Protein AF-A0A3A0A495-F1 (afdb_monomer)

Nearest PDB structures (foldseek):
  3to1-assembly1_A  TM=6.160E-01  e=8.112E-01  Saccharomyces cerevisiae S288C
  6fai-assembly1_l  TM=4.390E-01  e=9.724E-01  Saccharomyces cerevisiae S288C
  3f7w-assembly1_A  TM=5.018E-01  e=2.886E+00  Thermobifida fusca YX
  6fdn-assembly1_A  TM=4.180E-01  e=1.891E+00  Homo sapiens
  2x5g-assembly1_A-2  TM=3.743E-01  e=1.577E+00  Sulfolobus islandicus rudivirus 1 variant XX

Mean predicted aligned error: 10.69 Å

pLDDT: mean 86.93, std 14.31, range [45.19, 98.5]

Sequence (200 aa):
MDNLVMSLGAATSPDLVAAVERKYLDAQAEHDRLTQELDTICAGLADMDKIKALKDSYLQVLDEWDAMESDAKREILHIFVDKIVGTKIDKGVIDLAVSWTDTSFDHLRLPRVTSSGTVWLPQEIDLLLSLTARGATQVELAQAFPDRTWRSIYNKYTALTKAPLDLRKNHPIGRDETYHQYLNRVGQPSTNTKGSSPTC

Structure (mmCIF, N/CA/C/O backbone):
data_AF-A0A3A0A495-F1
#
_entry.id   AF-A0A3A0A495-F1
#
loop_
_atom_site.group_PDB
_atom_site.id
_atom_site.type_symbol
_atom_site.label_atom_id
_atom_site.label_alt_id
_atom_site.label_comp_id
_atom_site.label_asym_id
_atom_site.label_entity_id
_atom_site.label_seq_id
_atom_site.pdbx_PDB_ins_code
_atom_site.Cartn_x
_atom_site.Cartn_y
_atom_site.Cartn_z
_atom_site.occupancy
_atom_site.B_iso_or_equiv
_atom_site.auth_seq_id
_atom_site.auth_comp_id
_atom_site.auth_asym_id
_atom_site.auth_atom_id
_atom_site.pdbx_PDB_model_num
ATOM 1 N N . MET A 1 1 ? -42.083 -26.315 62.363 1.00 45.91 1 MET A N 1
ATOM 2 C CA . MET A 1 1 ? -41.837 -24.959 61.815 1.00 45.91 1 MET A CA 1
ATOM 3 C C . MET A 1 1 ? -41.480 -23.962 62.924 1.00 45.91 1 MET A C 1
ATOM 5 O O . MET A 1 1 ? -41.363 -22.774 62.658 1.00 45.91 1 MET A O 1
ATOM 9 N N . ASP A 1 2 ? -41.213 -24.431 64.146 1.00 49.91 2 ASP A N 1
ATOM 10 C CA . ASP A 1 2 ? -41.095 -23.569 65.331 1.00 49.91 2 ASP A CA 1
ATOM 11 C C . ASP A 1 2 ? -39.730 -22.878 65.490 1.00 49.91 2 ASP A C 1
ATOM 13 O O . ASP A 1 2 ? -39.614 -21.897 66.219 1.00 49.91 2 ASP A O 1
ATOM 17 N N . ASN A 1 3 ? -38.711 -23.297 64.728 1.00 48.81 3 ASN A N 1
ATOM 18 C CA . ASN A 1 3 ? -37.394 -22.643 64.735 1.00 48.81 3 ASN A CA 1
ATOM 19 C C . ASN A 1 3 ? -37.351 -21.298 63.987 1.00 48.81 3 ASN A C 1
ATOM 21 O O . ASN A 1 3 ? -36.481 -20.485 64.281 1.00 48.81 3 ASN A O 1
ATOM 25 N N . LEU A 1 4 ? -38.287 -21.025 63.068 1.00 54.25 4 LEU A N 1
ATOM 26 C CA . LEU A 1 4 ? -38.366 -19.727 62.372 1.00 54.25 4 LEU A CA 1
ATOM 27 C C . LEU A 1 4 ? -39.040 -18.649 63.235 1.00 54.25 4 LEU A C 1
ATOM 29 O O . LEU A 1 4 ? -38.699 -17.470 63.150 1.00 54.25 4 LEU A O 1
ATOM 33 N N . VAL A 1 5 ? -39.963 -19.056 64.110 1.00 55.00 5 VAL A N 1
ATOM 34 C CA . VAL A 1 5 ? -40.722 -18.134 64.965 1.00 55.00 5 VAL A CA 1
ATOM 35 C C . VAL A 1 5 ? -39.878 -17.658 66.154 1.00 55.00 5 VAL A C 1
ATOM 37 O O . VAL A 1 5 ? -39.939 -16.481 66.503 1.00 55.00 5 VAL A O 1
ATOM 40 N N . MET A 1 6 ? -39.000 -18.502 66.715 1.00 53.41 6 MET A N 1
ATOM 41 C CA . MET A 1 6 ? -38.049 -18.048 67.744 1.00 53.41 6 MET A CA 1
ATOM 42 C C . MET A 1 6 ? -36.940 -17.137 67.190 1.00 53.41 6 MET A C 1
ATOM 44 O O . MET A 1 6 ? -36.511 -16.227 67.897 1.00 53.41 6 MET A O 1
ATOM 48 N N . SER A 1 7 ? -36.520 -17.291 65.925 1.00 53.97 7 SER A N 1
ATOM 49 C CA . SER A 1 7 ? -35.559 -16.357 65.310 1.00 53.97 7 SER A CA 1
ATOM 50 C C . SER A 1 7 ? -36.142 -14.962 65.041 1.00 53.97 7 SER A C 1
ATOM 52 O O . SER A 1 7 ? -35.394 -13.989 65.022 1.00 53.97 7 SER A O 1
ATOM 54 N N . LEU A 1 8 ? -37.468 -14.839 64.901 1.00 57.53 8 LEU A N 1
ATOM 55 C CA . LEU A 1 8 ? -38.162 -13.553 64.738 1.00 57.53 8 LEU A CA 1
ATOM 56 C C . LEU A 1 8 ? -38.229 -12.744 66.044 1.00 57.53 8 LEU A C 1
ATOM 58 O O . LEU A 1 8 ? -38.161 -11.521 66.000 1.00 57.53 8 LEU A O 1
ATOM 62 N N . GLY A 1 9 ? -38.299 -13.408 67.204 1.00 58.09 9 GLY A N 1
ATOM 63 C CA . GLY A 1 9 ? -38.271 -12.743 68.515 1.00 58.09 9 GLY A CA 1
ATOM 64 C C . GLY A 1 9 ? -36.886 -12.231 68.931 1.00 58.09 9 GLY A C 1
ATOM 65 O O . GLY A 1 9 ? -36.792 -11.300 69.723 1.00 58.09 9 GLY A O 1
ATOM 66 N N . ALA A 1 10 ? -35.813 -12.809 68.379 1.00 54.56 10 ALA A N 1
ATOM 67 C CA . ALA A 1 10 ? -34.439 -12.337 68.570 1.00 54.56 10 ALA A CA 1
ATOM 68 C C . ALA A 1 10 ? -34.028 -11.246 67.557 1.00 54.56 10 ALA A C 1
ATOM 70 O O . ALA A 1 10 ? -33.058 -10.529 67.794 1.00 54.56 10 ALA A O 1
ATOM 71 N N . ALA A 1 11 ? -34.773 -11.082 66.456 1.00 54.38 11 ALA A N 1
ATOM 72 C CA . ALA A 1 11 ? -34.490 -10.120 65.385 1.00 54.38 11 ALA A CA 1
ATOM 73 C C . ALA A 1 11 ? -34.646 -8.641 65.791 1.00 54.38 11 ALA A C 1
ATOM 75 O O . ALA A 1 11 ? -34.254 -7.756 65.039 1.00 54.38 11 ALA A O 1
ATOM 76 N N . THR A 1 12 ? -35.174 -8.355 66.982 1.00 62.47 12 THR A N 1
ATOM 77 C CA . THR A 1 12 ? -35.230 -7.004 67.562 1.00 62.47 12 THR A CA 1
ATOM 78 C C . THR A 1 12 ? -33.917 -6.562 68.211 1.00 62.47 12 THR A C 1
ATOM 80 O O . THR A 1 12 ? -33.833 -5.425 68.670 1.00 62.47 12 THR A O 1
ATOM 83 N N . SER A 1 13 ? -32.892 -7.423 68.263 1.00 82.31 13 SER A N 1
ATOM 84 C CA . SER A 1 13 ? -31.557 -7.002 68.694 1.00 82.31 13 SER A CA 1
ATOM 85 C C . SER A 1 13 ? -30.952 -6.036 67.661 1.00 82.31 13 SER A C 1
ATOM 87 O O . SER A 1 13 ? -30.810 -6.429 66.497 1.00 82.31 13 SER A O 1
ATOM 89 N N . PRO A 1 14 ? -30.555 -4.808 68.054 1.00 87.69 14 PRO A N 1
ATOM 90 C CA . PRO A 1 14 ? -29.907 -3.838 67.164 1.00 87.69 14 PRO A CA 1
ATOM 91 C C . PRO A 1 14 ? -28.707 -4.416 66.399 1.00 87.69 14 PRO A C 1
ATOM 93 O O . PRO A 1 14 ? -28.477 -4.063 65.244 1.00 87.69 14 PRO A O 1
ATOM 96 N N . ASP A 1 15 ? -27.990 -5.364 67.008 1.00 86.19 15 ASP A N 1
ATOM 97 C CA . ASP A 1 15 ? -26.822 -6.014 66.410 1.00 86.19 15 ASP A CA 1
ATOM 98 C C . ASP A 1 15 ? -27.184 -6.892 65.202 1.00 86.19 15 ASP A C 1
ATOM 100 O O . ASP A 1 15 ? -26.435 -6.955 64.225 1.00 86.19 15 ASP A O 1
ATOM 104 N N . LEU A 1 16 ? -28.341 -7.565 65.239 1.00 86.06 16 LEU A N 1
ATOM 105 C CA . LEU A 1 16 ? -28.809 -8.391 64.122 1.00 86.06 16 LEU A CA 1
ATOM 106 C C . LEU A 1 16 ? -29.284 -7.526 62.956 1.00 86.06 16 LEU A C 1
ATOM 108 O O . LEU A 1 16 ? -28.981 -7.853 61.809 1.00 86.06 16 LEU A O 1
ATOM 112 N N . VAL A 1 17 ? -29.963 -6.412 63.242 1.00 85.81 17 VAL A N 1
ATOM 113 C CA . VAL A 1 17 ? -30.368 -5.435 62.221 1.00 85.81 17 VAL A CA 1
ATOM 114 C C . VAL A 1 17 ? -29.133 -4.869 61.523 1.00 85.81 17 VAL A C 1
ATOM 116 O O . VAL A 1 17 ? -29.037 -4.964 60.304 1.00 85.81 17 VAL A O 1
ATOM 119 N N . ALA A 1 18 ? -28.130 -4.418 62.282 1.00 90.25 18 ALA A N 1
ATOM 120 C CA . ALA A 1 18 ? -26.881 -3.901 61.723 1.00 90.25 18 ALA A CA 1
ATOM 121 C C . ALA A 1 18 ? -26.113 -4.952 60.896 1.00 90.25 18 ALA A C 1
ATOM 123 O O . ALA A 1 18 ? -25.522 -4.637 59.862 1.00 90.25 18 ALA A O 1
ATOM 124 N N . ALA A 1 19 ? -26.120 -6.221 61.323 1.00 89.62 19 ALA A N 1
ATOM 125 C CA . ALA A 1 19 ? -25.496 -7.306 60.570 1.00 89.62 19 ALA A CA 1
ATOM 126 C C . ALA A 1 19 ? -26.230 -7.609 59.252 1.00 89.62 19 ALA A C 1
ATOM 128 O O . ALA A 1 19 ? -25.579 -7.881 58.241 1.00 89.62 19 ALA A O 1
ATOM 129 N N . VAL A 1 20 ? -27.566 -7.568 59.249 1.00 89.06 20 VAL A N 1
ATOM 130 C CA . VAL A 1 20 ? -28.379 -7.748 58.037 1.00 89.06 20 VAL A CA 1
ATOM 131 C C . VAL A 1 20 ? -28.217 -6.557 57.095 1.00 89.06 20 VAL A C 1
ATOM 133 O O . VAL A 1 20 ? -28.012 -6.773 55.905 1.00 89.06 20 VAL A O 1
ATOM 136 N N . GLU A 1 21 ? -28.222 -5.328 57.611 1.00 93.69 21 GLU A N 1
ATOM 137 C CA . GLU A 1 21 ? -27.970 -4.113 56.828 1.00 93.69 21 GLU A CA 1
ATOM 138 C C . GLU A 1 21 ? -26.594 -4.151 56.165 1.00 93.69 21 GLU A C 1
ATOM 140 O O . GLU A 1 21 ? -26.488 -3.903 54.967 1.00 93.69 21 GLU A O 1
ATOM 145 N N . ARG A 1 22 ? -25.544 -4.542 56.898 1.00 96.62 22 ARG A N 1
ATOM 146 C CA . ARG A 1 22 ? -24.205 -4.703 56.318 1.00 96.62 22 ARG A CA 1
ATOM 147 C C . ARG A 1 22 ? -24.199 -5.742 55.200 1.00 96.62 22 ARG A C 1
ATOM 149 O O . ARG A 1 22 ? -23.721 -5.447 54.114 1.00 96.62 22 ARG A O 1
ATOM 156 N N . LYS A 1 23 ? -24.786 -6.922 55.431 1.00 95.19 23 LYS A N 1
ATOM 157 C CA . LYS A 1 23 ? -24.894 -7.963 54.394 1.00 95.19 23 LYS A CA 1
ATOM 158 C C . LYS A 1 23 ? -25.669 -7.487 53.169 1.00 95.19 23 LYS A C 1
ATOM 160 O O . LYS A 1 23 ? -25.316 -7.860 52.058 1.00 95.19 23 LYS A O 1
ATOM 165 N N . TYR A 1 24 ? -26.720 -6.697 53.369 1.00 95.50 24 TYR A N 1
ATOM 166 C CA . TYR A 1 24 ? -27.494 -6.115 52.281 1.00 95.50 24 TYR A CA 1
ATOM 167 C C . TYR A 1 24 ? -26.662 -5.109 51.478 1.00 95.50 24 TYR A C 1
ATOM 169 O O . TYR A 1 24 ? -26.638 -5.190 50.255 1.00 95.50 24 TYR A O 1
ATOM 177 N N . LEU A 1 25 ? -25.939 -4.207 52.149 1.00 97.50 25 LEU A N 1
ATOM 178 C CA . LEU A 1 25 ? -25.061 -3.236 51.491 1.00 97.50 25 LEU A CA 1
ATOM 179 C C . LEU A 1 25 ? -23.921 -3.918 50.725 1.00 97.50 25 LEU A C 1
ATOM 181 O O . LEU A 1 25 ? -23.661 -3.554 49.581 1.00 97.50 25 LEU A O 1
ATOM 185 N N . ASP A 1 26 ? -23.294 -4.936 51.318 1.00 97.56 26 ASP A N 1
ATOM 186 C CA . ASP A 1 26 ? -22.250 -5.730 50.665 1.00 97.56 26 ASP A CA 1
ATOM 187 C C . ASP A 1 26 ? -22.807 -6.454 49.424 1.00 97.56 26 ASP A C 1
ATOM 189 O O . ASP A 1 26 ? -22.187 -6.445 48.361 1.00 97.56 26 ASP A O 1
ATOM 193 N N . ALA A 1 27 ? -24.007 -7.038 49.530 1.00 95.94 27 ALA A N 1
ATOM 194 C CA . ALA A 1 27 ? -24.677 -7.691 48.407 1.00 95.94 27 ALA A CA 1
ATOM 195 C C . ALA A 1 27 ? -25.069 -6.703 47.297 1.00 95.94 27 ALA A C 1
ATOM 197 O O . ALA A 1 27 ? -24.947 -7.038 46.120 1.00 95.94 27 ALA A O 1
ATOM 198 N N . GLN A 1 28 ? -25.506 -5.490 47.651 1.00 97.62 28 GLN A N 1
ATOM 199 C CA . GLN A 1 28 ? -25.826 -4.439 46.685 1.00 97.62 28 GLN A CA 1
ATOM 200 C C . GLN A 1 28 ? -24.572 -3.976 45.933 1.00 97.62 28 GLN A C 1
ATOM 202 O O . GLN A 1 28 ? -24.596 -3.884 44.710 1.00 97.62 28 GLN A O 1
ATOM 207 N N . ALA A 1 29 ? -23.460 -3.751 46.640 1.00 98.12 29 ALA A N 1
ATOM 208 C CA . ALA A 1 29 ? -22.198 -3.356 46.018 1.00 98.12 29 ALA A CA 1
ATOM 209 C C . ALA A 1 29 ? -21.674 -4.426 45.043 1.00 98.12 29 ALA A C 1
ATOM 211 O O . ALA A 1 29 ? -21.192 -4.100 43.958 1.00 98.12 29 ALA A O 1
ATOM 212 N N . GLU A 1 30 ? -21.801 -5.706 45.403 1.00 98.06 30 GLU A N 1
ATOM 213 C CA . GLU A 1 30 ? -21.415 -6.813 44.526 1.00 98.06 30 GLU A CA 1
ATOM 214 C C . GLU A 1 30 ? -22.340 -6.938 43.307 1.00 98.06 30 GLU A C 1
ATOM 216 O O . GLU A 1 30 ? -21.868 -7.165 42.193 1.00 98.06 30 GLU A O 1
ATOM 221 N N . HIS A 1 31 ? -23.648 -6.738 43.487 1.00 97.81 31 HIS A N 1
ATOM 222 C CA . HIS A 1 31 ? -24.601 -6.692 42.379 1.00 97.81 31 HIS A CA 1
ATOM 223 C C . HIS A 1 31 ? -24.254 -5.575 41.385 1.00 97.81 31 HIS A C 1
ATOM 225 O O . HIS A 1 31 ? -24.232 -5.807 40.173 1.00 97.81 31 HIS A O 1
ATOM 231 N N . ASP A 1 32 ? -23.942 -4.379 41.883 1.00 97.94 32 ASP A N 1
ATOM 232 C CA . ASP A 1 32 ? -23.579 -3.234 41.047 1.00 97.94 32 ASP A CA 1
ATOM 233 C C . ASP A 1 32 ? -22.262 -3.496 40.292 1.00 97.94 32 ASP A C 1
ATOM 235 O O . ASP A 1 32 ? -22.178 -3.240 39.088 1.00 97.94 32 ASP A O 1
ATOM 239 N N . ARG A 1 33 ? -21.265 -4.107 40.956 1.00 98.50 33 ARG A N 1
ATOM 240 C CA . ARG A 1 33 ? -20.003 -4.546 40.331 1.00 98.50 33 ARG A CA 1
ATOM 241 C C . ARG A 1 33 ? -20.249 -5.518 39.176 1.00 98.50 33 ARG A C 1
ATOM 243 O O . ARG A 1 33 ? -19.725 -5.315 38.082 1.00 98.50 33 ARG A O 1
ATOM 250 N N . LEU A 1 34 ? -21.038 -6.567 39.413 1.00 97.75 34 LEU A N 1
ATOM 251 C CA . LEU A 1 34 ? -21.337 -7.587 38.404 1.00 97.75 34 LEU A CA 1
ATOM 252 C C . LEU A 1 34 ? -22.169 -7.026 37.247 1.00 97.75 34 LEU A C 1
ATOM 254 O O . LEU A 1 34 ? -21.962 -7.422 36.102 1.00 97.75 34 LEU A O 1
ATOM 258 N N . THR A 1 35 ? -23.071 -6.083 37.523 1.00 98.06 35 THR A N 1
ATOM 259 C CA . THR A 1 35 ? -23.851 -5.396 36.484 1.00 98.06 35 THR A CA 1
ATOM 260 C C . THR A 1 35 ? -22.931 -4.601 35.558 1.00 98.06 35 THR A C 1
ATOM 262 O O . THR A 1 35 ? -23.019 -4.737 34.342 1.00 98.06 35 THR A O 1
ATOM 265 N N . GLN A 1 36 ? -21.975 -3.853 36.116 1.00 97.94 36 GLN A N 1
ATOM 266 C CA . GLN A 1 36 ? -20.994 -3.108 35.324 1.00 97.94 36 GLN A CA 1
ATOM 267 C C . GLN A 1 36 ? -20.079 -4.029 34.493 1.00 97.94 36 GLN A C 1
ATOM 269 O O . GLN A 1 36 ? -19.725 -3.712 33.353 1.00 97.94 36 GLN A O 1
ATOM 274 N N . GLU A 1 37 ? -19.693 -5.178 35.051 1.00 97.94 37 GLU A N 1
ATOM 275 C CA . GLU A 1 37 ? -18.906 -6.193 34.344 1.00 97.94 37 GLU A CA 1
ATOM 276 C C . GLU A 1 37 ? -19.704 -6.802 33.177 1.00 97.94 37 GLU A C 1
ATOM 278 O O . GLU A 1 37 ? -19.186 -6.898 32.061 1.00 97.94 37 GLU A O 1
ATOM 283 N N . LEU A 1 38 ? -20.988 -7.119 33.391 1.00 97.38 38 LEU A N 1
ATOM 284 C CA . LEU A 1 38 ? -21.898 -7.578 32.338 1.00 97.38 38 LEU A CA 1
ATOM 285 C C . LEU A 1 38 ? -22.091 -6.530 31.243 1.00 97.38 38 LEU A C 1
ATOM 287 O O . LEU A 1 38 ? -22.015 -6.883 30.069 1.00 97.38 38 LEU A O 1
ATOM 291 N N . ASP A 1 39 ? -22.283 -5.260 31.594 1.00 96.62 39 ASP A N 1
ATOM 292 C CA . ASP A 1 39 ? -22.429 -4.177 30.616 1.00 96.62 39 ASP A CA 1
ATOM 293 C C . ASP A 1 39 ? -21.175 -4.033 29.748 1.00 96.62 39 ASP A C 1
ATOM 295 O O . ASP A 1 39 ? -21.265 -3.870 28.530 1.00 96.62 39 ASP A O 1
ATOM 299 N N . THR A 1 40 ? -19.994 -4.174 30.355 1.00 95.25 40 THR A N 1
ATOM 300 C CA . THR A 1 40 ? -18.711 -4.129 29.641 1.00 95.25 40 THR A CA 1
ATOM 301 C C . THR A 1 40 ? -18.575 -5.301 28.664 1.00 95.25 40 THR A C 1
ATOM 303 O O . THR A 1 40 ? -18.192 -5.108 27.508 1.00 95.25 40 THR A O 1
ATOM 306 N N . ILE A 1 41 ? -18.924 -6.518 29.092 1.00 94.69 41 ILE A N 1
ATOM 307 C CA . ILE A 1 41 ? -18.885 -7.712 28.235 1.00 94.69 41 ILE A CA 1
ATOM 308 C C . ILE A 1 41 ? -19.926 -7.611 27.112 1.00 94.69 41 ILE A C 1
ATOM 310 O O . ILE A 1 41 ? -19.615 -7.914 25.961 1.00 94.69 41 ILE A O 1
ATOM 314 N N . CYS A 1 42 ? -21.141 -7.151 27.415 1.00 95.31 42 CYS A N 1
ATOM 315 C CA . CYS A 1 42 ? -22.204 -6.942 26.434 1.00 95.31 42 CYS A CA 1
ATOM 316 C C . CYS A 1 42 ? -21.811 -5.902 25.379 1.00 95.31 42 CYS A C 1
ATOM 318 O O . CYS A 1 42 ? -22.041 -6.131 24.191 1.00 95.31 42 CYS A O 1
ATOM 320 N N . ALA A 1 43 ? -21.176 -4.796 25.782 1.00 88.25 43 ALA A N 1
ATOM 321 C CA . ALA A 1 43 ? -20.630 -3.814 24.849 1.00 88.25 43 ALA A CA 1
ATOM 322 C C . ALA A 1 43 ? -19.563 -4.443 23.935 1.00 88.25 43 ALA A C 1
ATOM 324 O O . ALA A 1 43 ? -19.622 -4.279 22.717 1.00 88.25 43 ALA A O 1
ATOM 325 N N . GLY A 1 44 ? -18.659 -5.250 24.501 1.00 88.44 44 GLY A N 1
ATOM 326 C CA . GLY A 1 44 ? -17.656 -5.991 23.732 1.00 88.44 44 GLY A CA 1
ATOM 327 C C . GLY A 1 44 ? -18.263 -6.980 22.728 1.00 88.44 44 GLY A C 1
ATOM 328 O O . GLY A 1 44 ? -17.825 -7.038 21.581 1.00 88.44 44 GLY A O 1
ATOM 329 N N . LEU A 1 45 ? -19.303 -7.726 23.117 1.00 89.06 45 LEU A N 1
ATOM 330 C CA . LEU A 1 45 ? -20.014 -8.642 22.216 1.00 89.06 45 LEU A CA 1
ATOM 331 C C . LEU A 1 45 ? -20.721 -7.897 21.079 1.00 89.06 45 LEU A C 1
ATOM 333 O O . LEU A 1 45 ? -20.624 -8.316 19.927 1.00 89.06 45 LEU A O 1
ATOM 337 N N . ALA A 1 46 ? -21.376 -6.773 21.381 1.00 86.19 46 ALA A N 1
ATOM 338 C CA . ALA A 1 46 ? -22.019 -5.945 20.366 1.00 86.19 46 ALA A CA 1
ATOM 339 C C . ALA A 1 46 ? -21.003 -5.410 19.344 1.00 86.19 46 ALA A C 1
ATOM 341 O O . ALA A 1 46 ? -21.292 -5.367 18.148 1.00 86.19 46 ALA A O 1
ATOM 342 N N . ASP A 1 47 ? -19.801 -5.042 19.786 1.00 77.81 47 ASP A N 1
ATOM 343 C CA . ASP A 1 47 ? -18.729 -4.617 18.887 1.00 77.81 47 ASP A CA 1
ATOM 344 C C . ASP A 1 47 ? -18.172 -5.782 18.058 1.00 77.81 47 ASP A C 1
ATOM 346 O O . ASP A 1 47 ? -17.954 -5.628 16.855 1.0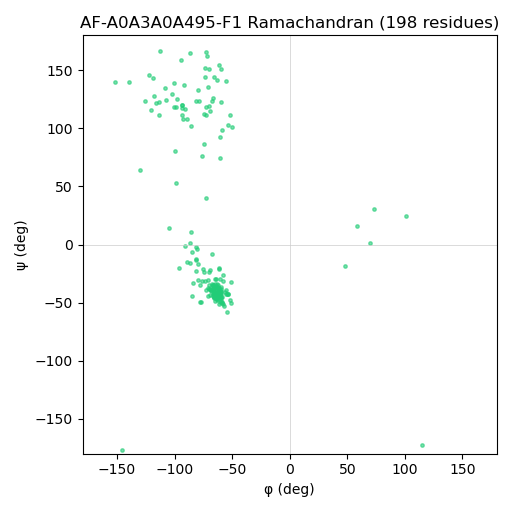0 77.81 47 ASP A O 1
ATOM 350 N N . MET A 1 48 ? -18.035 -6.978 18.639 1.00 78.44 48 MET A N 1
ATOM 351 C CA . MET A 1 48 ? -17.668 -8.180 17.880 1.00 78.44 48 MET A CA 1
ATOM 352 C C . MET A 1 48 ? -18.695 -8.529 16.798 1.00 78.44 48 MET A C 1
ATOM 354 O O . MET A 1 48 ? -18.309 -8.916 15.693 1.00 78.44 48 MET A O 1
ATOM 358 N N . ASP A 1 49 ? -19.989 -8.388 17.079 1.00 85.75 49 ASP A N 1
ATOM 359 C CA . ASP A 1 49 ? -21.040 -8.662 16.098 1.00 85.75 49 ASP A CA 1
ATOM 360 C C . ASP A 1 49 ? -21.073 -7.610 14.983 1.00 85.75 49 ASP A C 1
ATOM 362 O O . ASP A 1 49 ? -21.250 -7.969 13.818 1.00 85.75 49 ASP A O 1
ATOM 366 N N . LYS A 1 50 ? -20.783 -6.336 15.288 1.00 78.56 50 LYS A N 1
ATOM 367 C CA . LYS A 1 50 ? -20.553 -5.312 14.253 1.00 78.56 50 LYS A CA 1
ATOM 368 C C . LYS A 1 50 ? -19.369 -5.679 13.361 1.00 78.56 50 LYS A C 1
ATOM 370 O O . LYS A 1 50 ? -19.480 -5.563 12.145 1.00 78.56 50 LYS A O 1
ATOM 375 N N . ILE A 1 51 ? -18.261 -6.156 13.936 1.00 77.12 51 ILE A N 1
ATOM 376 C CA . ILE A 1 51 ? -17.079 -6.586 13.171 1.00 77.12 51 ILE A CA 1
ATOM 377 C C . ILE A 1 51 ? -17.406 -7.792 12.282 1.00 77.12 51 ILE A C 1
ATOM 379 O O . ILE A 1 51 ? -16.989 -7.823 11.125 1.00 77.12 51 ILE A O 1
ATOM 383 N N . LYS A 1 52 ? -18.172 -8.773 12.777 1.00 80.06 52 LYS A N 1
ATOM 384 C CA . LYS A 1 52 ? -18.622 -9.915 11.962 1.00 80.06 52 LYS A CA 1
ATOM 385 C C . LYS A 1 52 ? -19.538 -9.477 10.822 1.00 80.06 52 LYS A C 1
ATOM 387 O O . LYS A 1 52 ? -19.313 -9.887 9.691 1.00 80.06 52 LYS A O 1
ATOM 392 N N . ALA A 1 53 ? -20.516 -8.615 11.099 1.00 81.81 53 ALA A N 1
ATOM 393 C CA . ALA A 1 53 ? -21.410 -8.083 10.074 1.00 81.81 53 ALA A CA 1
ATOM 394 C C . ALA A 1 53 ? -20.639 -7.287 9.008 1.00 81.81 53 ALA A C 1
ATOM 396 O O . ALA A 1 53 ? -20.888 -7.455 7.814 1.00 81.81 53 ALA A O 1
ATOM 397 N N . LEU A 1 54 ? -19.653 -6.483 9.431 1.00 80.06 54 LEU A N 1
ATOM 398 C CA . LEU A 1 54 ? -18.693 -5.845 8.530 1.00 80.06 54 LEU A CA 1
ATOM 399 C C . LEU A 1 54 ? -18.014 -6.910 7.664 1.00 80.06 54 LEU A C 1
ATOM 401 O O . LEU A 1 54 ? -18.108 -6.849 6.442 1.00 80.06 54 LEU A O 1
ATOM 405 N N . LYS A 1 55 ? -17.361 -7.899 8.286 1.00 84.56 55 LYS A N 1
ATOM 406 C CA . LYS A 1 55 ? -16.608 -8.951 7.594 1.00 84.56 55 LYS A CA 1
ATOM 407 C C . LYS A 1 55 ? -17.444 -9.630 6.509 1.00 84.56 55 LYS A C 1
ATOM 409 O O . LYS A 1 55 ? -16.963 -9.761 5.388 1.00 84.56 55 LYS A O 1
ATOM 414 N N . ASP A 1 56 ? -18.674 -10.020 6.827 1.00 84.62 56 ASP A N 1
ATOM 415 C CA . ASP A 1 56 ? -19.553 -10.712 5.883 1.00 84.62 56 ASP A CA 1
ATOM 416 C C . ASP A 1 56 ? -19.945 -9.806 4.704 1.00 84.62 56 ASP A C 1
ATOM 418 O O . ASP A 1 56 ? -19.946 -10.263 3.562 1.00 84.62 56 ASP A O 1
ATOM 422 N N . SER A 1 57 ? -20.177 -8.507 4.942 1.00 84.38 57 SER A N 1
ATOM 423 C CA . SER A 1 57 ? -20.414 -7.541 3.857 1.00 84.38 57 SER A CA 1
ATOM 424 C C . SER A 1 57 ? -19.181 -7.312 2.973 1.00 84.38 57 SER A C 1
ATOM 426 O O . SER A 1 57 ? -19.315 -7.146 1.762 1.00 84.38 57 SER A O 1
ATOM 428 N N . TYR A 1 58 ? -17.970 -7.350 3.544 1.00 84.62 58 TYR A N 1
ATOM 429 C CA . TYR A 1 58 ? -16.746 -7.065 2.791 1.00 84.62 58 TYR A CA 1
ATOM 430 C C . TYR A 1 58 ? -16.231 -8.233 1.972 1.00 84.62 58 TYR A C 1
ATOM 432 O O . TYR A 1 58 ? -15.523 -7.995 1.001 1.00 84.62 58 TYR A O 1
ATOM 440 N N . LEU A 1 59 ? -16.573 -9.477 2.312 1.00 87.75 59 LEU A N 1
ATOM 441 C CA . LEU A 1 59 ? -16.185 -10.618 1.478 1.00 87.75 59 LEU A CA 1
ATOM 442 C C . LEU A 1 59 ? -16.752 -10.481 0.061 1.00 87.75 59 LEU A C 1
ATOM 444 O O . LEU A 1 59 ? -16.013 -10.643 -0.904 1.00 87.75 59 LEU A O 1
ATOM 448 N N . GLN A 1 60 ? -18.015 -10.065 -0.063 1.00 87.69 60 GLN A N 1
ATOM 449 C CA . GLN A 1 60 ? -18.620 -9.799 -1.368 1.00 87.69 60 GLN A CA 1
ATOM 450 C C . GLN A 1 60 ? -17.930 -8.634 -2.097 1.00 87.69 60 GLN A C 1
ATOM 452 O O . GLN A 1 60 ? -17.655 -8.709 -3.291 1.00 87.69 60 GLN A O 1
ATOM 457 N N . VAL A 1 61 ? -17.614 -7.565 -1.366 1.00 89.75 61 VAL A N 1
ATOM 458 C CA . VAL A 1 61 ? -16.906 -6.396 -1.909 1.00 89.75 61 VAL A CA 1
ATOM 459 C C . VAL A 1 61 ? -15.508 -6.761 -2.416 1.00 89.75 61 VAL A C 1
ATOM 461 O O . VAL A 1 61 ? -15.061 -6.218 -3.423 1.00 89.75 61 VAL A O 1
ATOM 464 N N . LEU A 1 62 ? -14.809 -7.672 -1.734 1.00 89.38 62 LEU A N 1
ATOM 465 C CA . LEU A 1 62 ? -13.489 -8.146 -2.146 1.00 89.38 62 LEU A CA 1
ATOM 466 C C . LEU A 1 62 ? -13.559 -8.991 -3.422 1.00 89.38 62 LEU A C 1
ATOM 468 O O . LEU A 1 62 ? -12.699 -8.832 -4.286 1.00 89.38 62 LEU A O 1
ATOM 472 N N . ASP A 1 63 ? -14.588 -9.828 -3.571 1.00 93.25 63 ASP A N 1
ATOM 473 C CA . ASP A 1 63 ? -14.801 -10.617 -4.792 1.00 93.25 63 ASP A CA 1
ATOM 474 C C . ASP A 1 63 ? -15.102 -9.723 -6.008 1.00 93.25 63 ASP A C 1
ATOM 476 O O . ASP A 1 63 ? -14.686 -10.016 -7.130 1.00 93.25 63 ASP A O 1
ATOM 480 N N . GLU A 1 64 ? -15.787 -8.599 -5.789 1.00 93.62 64 GLU A N 1
ATOM 481 C CA . GLU A 1 64 ? -16.114 -7.619 -6.829 1.00 93.62 64 GLU A CA 1
ATOM 482 C C . GLU A 1 64 ? -15.049 -6.519 -6.983 1.00 93.62 64 GLU A C 1
ATOM 484 O O . GLU A 1 64 ? -15.179 -5.668 -7.866 1.00 93.62 64 GLU A O 1
ATOM 489 N N . TRP A 1 65 ? -13.975 -6.538 -6.179 1.00 93.88 65 TRP A N 1
ATOM 490 C CA . TRP A 1 65 ? -13.038 -5.421 -6.030 1.00 93.88 65 TRP A CA 1
ATOM 491 C C . TRP A 1 65 ? -12.526 -4.898 -7.368 1.00 93.88 65 TRP A C 1
ATOM 493 O O . TRP A 1 65 ? -12.622 -3.705 -7.640 1.00 93.88 65 TRP A O 1
ATOM 503 N N . ASP A 1 66 ? -12.030 -5.758 -8.256 1.00 94.62 66 ASP A N 1
ATOM 504 C CA . ASP A 1 66 ? -11.456 -5.315 -9.531 1.00 94.62 66 ASP A CA 1
ATOM 505 C C . ASP A 1 66 ? -12.476 -4.631 -10.452 1.00 94.62 66 ASP A C 1
ATOM 507 O O . ASP A 1 66 ? -12.103 -3.707 -11.179 1.00 94.62 66 ASP A O 1
ATOM 511 N N . ALA A 1 67 ? -13.754 -5.009 -10.360 1.00 95.62 67 ALA A N 1
ATOM 512 C CA . ALA A 1 67 ? -14.848 -4.433 -11.138 1.00 95.62 67 ALA A CA 1
ATOM 513 C C . ALA A 1 67 ? -15.385 -3.109 -10.562 1.00 95.62 67 ALA A C 1
ATOM 515 O O . ALA A 1 67 ? -16.112 -2.396 -11.253 1.00 95.62 67 ALA A O 1
ATOM 516 N N . MET A 1 68 ? -15.035 -2.760 -9.320 1.00 94.88 68 MET A N 1
ATOM 517 C CA . MET A 1 68 ? -15.525 -1.543 -8.676 1.00 94.88 68 MET A CA 1
ATOM 518 C C . MET A 1 68 ? -14.878 -0.269 -9.230 1.00 94.88 68 MET A C 1
ATOM 520 O O . MET A 1 68 ? -13.669 -0.206 -9.490 1.00 94.88 68 MET A O 1
ATOM 524 N N . GLU A 1 69 ? -15.690 0.787 -9.300 1.00 97.00 69 GLU A N 1
ATOM 525 C CA . GLU A 1 69 ? -15.248 2.150 -9.592 1.00 97.00 69 GLU A CA 1
ATOM 526 C C . GLU A 1 69 ? -14.239 2.657 -8.550 1.00 97.00 69 GLU A C 1
ATOM 528 O O . GLU A 1 69 ? -14.268 2.294 -7.370 1.00 97.00 69 GLU A O 1
ATOM 533 N N . SER A 1 70 ? -13.346 3.550 -8.981 1.00 94.12 70 SER A N 1
ATOM 534 C CA . SER A 1 70 ? -12.232 4.018 -8.140 1.00 94.12 70 SER A CA 1
ATOM 535 C C . SER A 1 70 ? -12.690 4.770 -6.884 1.00 94.12 70 SER A C 1
ATOM 537 O O . SER A 1 70 ? -12.051 4.656 -5.838 1.00 94.12 70 SER A O 1
ATOM 539 N N . ASP A 1 71 ? -13.799 5.511 -6.954 1.00 93.81 71 ASP A N 1
ATOM 540 C CA . ASP A 1 71 ? -14.341 6.221 -5.789 1.00 93.81 71 ASP A CA 1
ATOM 541 C C . ASP A 1 71 ? -14.946 5.261 -4.754 1.00 93.81 71 ASP A C 1
ATOM 543 O O . ASP A 1 71 ? -14.729 5.455 -3.559 1.00 93.81 71 ASP A O 1
ATOM 547 N N . ALA A 1 72 ? -15.607 4.183 -5.190 1.00 91.62 72 ALA A N 1
ATOM 548 C CA . ALA A 1 72 ? -16.154 3.169 -4.287 1.00 91.62 72 ALA A CA 1
ATOM 549 C C . ALA A 1 72 ? -15.032 2.416 -3.550 1.00 91.62 72 ALA A C 1
ATOM 551 O O . ALA A 1 72 ? -15.083 2.253 -2.331 1.00 91.62 72 ALA A O 1
ATOM 552 N N . LYS A 1 73 ? -13.952 2.054 -4.263 1.00 94.31 73 LYS A N 1
ATOM 553 C CA . LYS A 1 73 ? -12.727 1.504 -3.651 1.00 94.31 73 LYS A CA 1
ATOM 554 C C . LYS A 1 73 ? -12.167 2.433 -2.575 1.00 94.31 73 LYS A C 1
ATOM 556 O O . LYS A 1 73 ? -11.759 1.975 -1.509 1.00 94.31 73 LYS A O 1
ATOM 561 N N . ARG A 1 74 ? -12.150 3.744 -2.845 1.00 92.56 74 ARG A N 1
ATOM 562 C CA . ARG A 1 74 ? -11.660 4.750 -1.895 1.00 92.56 74 ARG A CA 1
ATOM 563 C C . ARG A 1 74 ? -12.538 4.821 -0.647 1.00 92.56 74 ARG A C 1
ATOM 565 O O . ARG A 1 74 ? -11.996 4.886 0.451 1.00 92.56 74 ARG A O 1
ATOM 572 N N . GLU A 1 75 ? -13.859 4.798 -0.802 1.00 90.12 75 GLU A N 1
ATOM 573 C CA . GLU A 1 75 ? -14.807 4.820 0.320 1.00 90.12 75 GLU A CA 1
ATOM 574 C C . GLU A 1 75 ? -14.621 3.615 1.248 1.00 90.12 75 GLU A C 1
ATOM 576 O O . GLU A 1 75 ? -14.518 3.787 2.459 1.00 90.12 75 GLU A O 1
ATOM 581 N N . ILE A 1 76 ? -14.452 2.418 0.683 1.00 90.38 76 ILE A N 1
ATOM 582 C CA . ILE A 1 76 ? -14.166 1.205 1.459 1.00 90.38 76 ILE A CA 1
ATOM 583 C C . ILE A 1 76 ? -12.823 1.309 2.184 1.00 90.38 76 ILE A C 1
ATOM 585 O O . ILE A 1 76 ? -12.739 1.008 3.372 1.00 90.38 76 ILE A O 1
ATOM 589 N N . LEU A 1 77 ? -11.770 1.782 1.509 1.00 90.88 77 LEU A N 1
ATOM 590 C CA . LEU A 1 77 ? -10.462 1.976 2.147 1.00 90.88 77 LEU A CA 1
ATOM 591 C C . LEU A 1 77 ? -10.531 2.960 3.319 1.00 90.88 77 LEU A C 1
ATOM 593 O O . LEU A 1 77 ? -9.874 2.734 4.332 1.00 90.88 77 LEU A O 1
ATOM 597 N N . HIS A 1 78 ? -11.345 4.014 3.227 1.00 88.81 78 HIS A N 1
ATOM 598 C CA . HIS A 1 78 ? -11.517 4.976 4.319 1.00 88.81 78 HIS A CA 1
ATOM 599 C C . HIS A 1 78 ? -12.083 4.361 5.604 1.00 88.81 78 HIS A C 1
ATOM 601 O O . HIS A 1 78 ? -11.886 4.937 6.668 1.00 88.81 78 HIS A O 1
ATOM 607 N N . ILE A 1 79 ? -12.748 3.206 5.529 1.00 88.25 79 ILE A N 1
ATOM 608 C CA . ILE A 1 79 ? -13.290 2.515 6.706 1.00 88.25 79 ILE A CA 1
ATOM 609 C C . ILE A 1 79 ? -12.178 1.800 7.489 1.00 88.25 79 ILE A C 1
ATOM 611 O O . ILE A 1 79 ? -12.257 1.702 8.710 1.00 88.25 79 ILE A O 1
ATOM 615 N N . PHE A 1 80 ? -11.131 1.332 6.804 1.00 89.12 80 PHE A N 1
ATOM 616 C CA . PHE A 1 80 ? -10.020 0.589 7.414 1.00 89.12 80 PHE A CA 1
ATOM 617 C C . PHE A 1 80 ? -8.812 1.461 7.760 1.00 89.12 80 PHE A C 1
ATOM 619 O O . PHE A 1 80 ? -7.960 1.066 8.558 1.00 89.12 80 PHE A O 1
ATOM 626 N N . VAL A 1 81 ? -8.705 2.635 7.143 1.00 94.31 81 VAL A N 1
ATOM 627 C CA . VAL A 1 81 ? -7.585 3.552 7.344 1.00 94.31 81 VAL A CA 1
ATOM 628 C C . VAL A 1 81 ? -7.906 4.518 8.480 1.00 94.31 81 VAL A C 1
ATOM 630 O O . VAL A 1 81 ? -8.792 5.357 8.355 1.00 94.31 81 VAL A O 1
ATOM 633 N N . ASP A 1 82 ? -7.126 4.451 9.557 1.00 94.69 82 ASP A N 1
ATOM 634 C CA . ASP A 1 82 ? -7.195 5.411 10.663 1.00 94.69 82 ASP A CA 1
ATOM 635 C C . ASP A 1 82 ? -6.505 6.729 10.279 1.00 94.69 82 ASP A C 1
ATOM 637 O O . ASP A 1 82 ? -7.059 7.824 10.399 1.00 94.69 82 ASP A O 1
ATOM 641 N N . LYS A 1 83 ? -5.279 6.634 9.751 1.00 95.44 83 LYS A N 1
ATOM 642 C CA . LYS A 1 83 ? -4.460 7.809 9.446 1.00 95.44 83 LYS A CA 1
ATOM 643 C C . LYS A 1 83 ? -3.495 7.545 8.302 1.00 95.44 83 LYS A C 1
ATOM 645 O O . LYS A 1 83 ? -2.840 6.513 8.253 1.00 95.44 83 LYS A O 1
ATOM 650 N N . ILE A 1 84 ? -3.323 8.530 7.422 1.00 95.75 84 ILE A N 1
ATOM 651 C CA . ILE A 1 84 ? -2.262 8.528 6.407 1.00 95.75 84 ILE A CA 1
ATOM 652 C C . ILE A 1 84 ? -1.323 9.696 6.683 1.00 95.75 84 ILE A C 1
ATOM 654 O O . ILE A 1 84 ? -1.742 10.855 6.701 1.00 95.75 84 ILE A O 1
ATOM 658 N N . VAL A 1 85 ? -0.041 9.404 6.885 1.00 97.12 85 VAL A N 1
ATOM 659 C CA . VAL A 1 85 ? 1.007 10.409 7.080 1.00 97.12 85 VAL A CA 1
ATOM 660 C C . VAL A 1 85 ? 1.960 10.366 5.900 1.00 97.12 85 VAL A C 1
ATOM 662 O O . VAL A 1 85 ? 2.715 9.415 5.731 1.00 97.12 85 VAL A O 1
ATOM 665 N 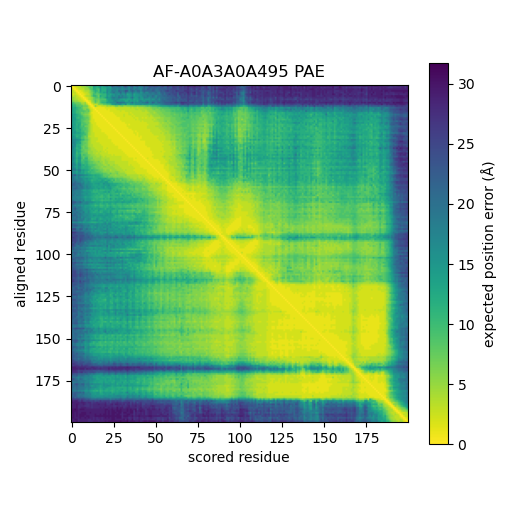N . GLY A 1 86 ? 1.947 11.419 5.087 1.00 96.19 86 GLY A N 1
A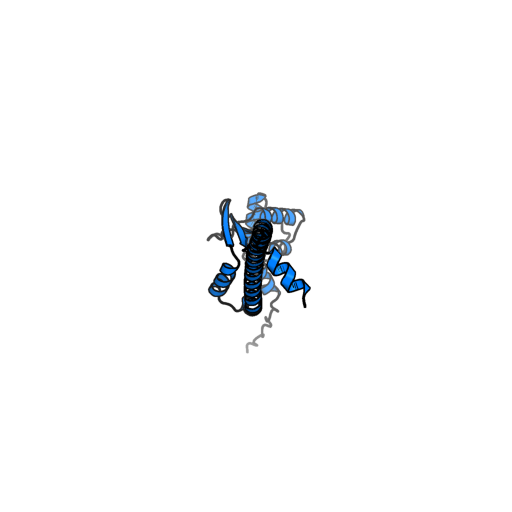TOM 666 C CA . GLY A 1 86 ? 2.938 11.620 4.035 1.00 96.19 86 GLY A CA 1
ATOM 667 C C . GLY A 1 86 ? 4.092 12.479 4.531 1.00 96.19 86 GLY A C 1
ATOM 668 O O . GLY A 1 86 ? 3.898 13.654 4.840 1.00 96.19 86 GLY A O 1
ATOM 669 N N . THR A 1 87 ? 5.303 11.927 4.560 1.00 95.69 87 THR A N 1
ATOM 670 C CA . THR A 1 87 ? 6.528 12.693 4.809 1.00 95.69 87 THR A CA 1
ATOM 671 C C . THR A 1 87 ? 7.340 12.819 3.527 1.00 95.69 87 THR A C 1
ATOM 673 O O . THR A 1 87 ? 7.512 11.878 2.755 1.00 95.69 87 THR A O 1
ATOM 676 N N . LYS A 1 88 ? 7.826 14.028 3.249 1.00 93.75 88 LYS A N 1
ATOM 677 C CA . LYS A 1 88 ? 8.672 14.279 2.083 1.00 93.75 88 LYS A CA 1
ATOM 678 C C . LYS A 1 88 ? 10.126 14.049 2.481 1.00 93.75 88 LYS A C 1
ATOM 680 O O . LYS A 1 88 ? 10.687 14.873 3.196 1.00 93.75 88 LYS A O 1
ATOM 685 N N . ILE A 1 89 ? 10.723 12.957 2.008 1.00 90.12 89 ILE A N 1
ATOM 686 C CA . ILE A 1 89 ? 12.106 12.592 2.357 1.00 90.12 89 ILE A CA 1
ATOM 687 C C . ILE A 1 89 ? 13.119 13.307 1.452 1.00 90.12 89 ILE A C 1
ATOM 689 O O . ILE A 1 89 ? 14.114 13.834 1.939 1.00 90.12 89 ILE A O 1
ATOM 693 N N . ASP A 1 90 ? 12.869 13.359 0.140 1.00 86.00 90 ASP A N 1
ATOM 694 C CA . ASP A 1 90 ? 13.804 13.937 -0.839 1.00 86.00 90 ASP A CA 1
ATOM 695 C C . ASP A 1 90 ? 13.055 14.640 -1.993 1.00 86.00 90 ASP A C 1
ATOM 697 O O . ASP A 1 90 ? 11.822 14.757 -1.984 1.00 86.00 90 ASP A O 1
ATOM 701 N N . LYS A 1 91 ? 13.784 15.152 -2.994 1.00 80.00 91 LYS A N 1
ATOM 702 C CA . LYS A 1 91 ? 13.300 15.827 -4.208 1.00 80.00 91 LYS A CA 1
ATOM 703 C C . LYS A 1 91 ? 12.412 14.912 -5.062 1.00 80.00 91 LYS A C 1
ATOM 705 O O . LYS A 1 91 ? 12.785 14.481 -6.147 1.00 80.00 91 LYS A O 1
ATOM 710 N N . GLY A 1 92 ? 11.185 14.699 -4.597 1.00 83.38 92 GLY A N 1
ATOM 711 C CA . GLY A 1 92 ? 10.150 13.957 -5.306 1.00 83.38 92 GLY A CA 1
ATOM 712 C C . GLY A 1 92 ? 9.955 12.519 -4.838 1.00 83.38 92 GLY A C 1
ATOM 713 O O . GLY A 1 92 ? 9.455 11.731 -5.625 1.00 83.38 92 GLY A O 1
ATOM 714 N N . VAL A 1 93 ? 10.305 12.172 -3.598 1.00 90.06 93 VAL A N 1
ATOM 715 C CA . VAL A 1 93 ? 9.860 10.910 -2.981 1.00 90.06 93 VAL A CA 1
ATOM 716 C C . VAL A 1 93 ? 9.013 11.245 -1.762 1.00 90.06 93 VAL A C 1
ATOM 718 O O . VAL A 1 93 ? 9.429 12.046 -0.918 1.00 90.06 93 VAL A O 1
ATOM 721 N N . ILE A 1 94 ? 7.816 10.668 -1.709 1.00 93.88 94 ILE A N 1
ATOM 722 C CA . ILE A 1 94 ? 6.908 10.764 -0.568 1.00 93.88 94 ILE A CA 1
ATOM 723 C C . ILE A 1 94 ? 6.924 9.406 0.121 1.00 93.88 94 ILE A C 1
ATOM 725 O O . ILE A 1 94 ? 6.677 8.388 -0.519 1.00 93.88 94 ILE A O 1
ATOM 729 N N . ASP A 1 95 ? 7.236 9.398 1.408 1.00 94.62 95 ASP A N 1
ATOM 730 C CA . ASP A 1 95 ? 7.082 8.230 2.262 1.00 94.62 95 ASP A CA 1
ATOM 731 C C . ASP A 1 95 ? 5.714 8.323 2.926 1.00 94.62 95 ASP A C 1
ATOM 733 O O . ASP A 1 95 ? 5.439 9.251 3.689 1.00 94.62 95 ASP A O 1
ATOM 737 N N . LEU A 1 96 ? 4.827 7.418 2.539 1.00 96.12 96 LEU A N 1
ATOM 738 C CA . LEU A 1 96 ? 3.501 7.270 3.107 1.00 96.12 96 LEU A CA 1
ATOM 739 C C . LEU A 1 96 ? 3.566 6.222 4.208 1.00 96.12 96 LEU A C 1
ATOM 741 O O . LEU A 1 96 ? 3.888 5.069 3.943 1.00 96.12 96 LEU A O 1
ATOM 745 N N . ALA A 1 97 ? 3.223 6.624 5.423 1.00 96.88 97 ALA A N 1
ATOM 746 C CA . ALA A 1 97 ? 2.870 5.708 6.492 1.00 96.88 97 ALA A CA 1
ATOM 747 C C . ALA A 1 97 ? 1.341 5.638 6.571 1.00 96.88 97 ALA A C 1
ATOM 749 O O . ALA A 1 97 ? 0.688 6.661 6.799 1.00 96.88 97 ALA A O 1
ATOM 750 N N . VAL A 1 98 ? 0.779 4.454 6.345 1.00 96.94 98 VAL A N 1
ATOM 751 C CA . VAL A 1 98 ? -0.650 4.173 6.505 1.00 96.94 98 VAL A CA 1
ATOM 752 C C . VAL A 1 98 ? -0.824 3.467 7.840 1.00 96.94 98 VAL A C 1
ATOM 754 O O . VAL A 1 98 ? -0.240 2.413 8.058 1.00 96.94 98 VAL A O 1
ATOM 757 N N . SER A 1 99 ? -1.581 4.075 8.744 1.00 96.12 99 SER A N 1
ATOM 758 C CA . SER A 1 99 ? -2.011 3.472 10.001 1.00 96.12 99 SER A CA 1
ATOM 759 C C . SER A 1 99 ? -3.425 2.944 9.820 1.00 96.12 99 SER A C 1
ATOM 761 O O . SER A 1 99 ? -4.324 3.683 9.404 1.00 96.12 99 SER A O 1
ATOM 763 N N . TRP A 1 100 ? -3.603 1.666 10.118 1.00 94.44 100 TRP A N 1
ATOM 764 C CA . TRP A 1 100 ? -4.872 0.965 9.998 1.00 94.44 100 TRP A CA 1
ATOM 765 C C . TRP A 1 100 ? -5.616 0.979 11.336 1.00 94.44 100 TRP A C 1
ATOM 767 O O . TRP A 1 100 ? -5.017 1.145 12.402 1.00 94.44 100 TRP A O 1
ATOM 777 N N . THR A 1 101 ? -6.933 0.787 11.300 1.00 87.50 101 THR A N 1
ATOM 778 C CA . THR A 1 101 ? -7.784 0.775 12.505 1.00 87.50 101 THR A CA 1
ATOM 779 C C . THR A 1 101 ? -7.432 -0.335 13.499 1.00 87.50 101 THR A C 1
ATOM 781 O O . THR A 1 101 ? -7.775 -0.243 14.673 1.00 87.50 101 THR A O 1
ATOM 784 N N . ASP A 1 102 ? -6.744 -1.387 13.051 1.00 87.50 102 ASP A N 1
ATOM 785 C CA . ASP A 1 102 ? -6.265 -2.496 13.883 1.00 87.50 102 ASP A CA 1
ATOM 786 C C . ASP A 1 102 ? -4.899 -2.225 14.542 1.00 87.50 102 ASP A C 1
ATOM 788 O O . ASP A 1 102 ? -4.297 -3.137 15.106 1.00 87.50 102 ASP A O 1
ATOM 792 N N . THR A 1 103 ? -4.409 -0.980 14.489 1.00 87.69 103 THR A N 1
ATOM 793 C CA . THR A 1 103 ? -3.094 -0.518 14.976 1.00 87.69 103 THR A CA 1
ATOM 794 C C . THR A 1 103 ? -1.886 -1.012 14.177 1.00 87.69 103 THR A C 1
ATOM 796 O O . THR A 1 103 ? -0.751 -0.655 14.508 1.00 87.69 103 THR A O 1
ATOM 799 N N . SER A 1 104 ? -2.091 -1.785 13.107 1.00 92.75 104 SER A N 1
ATOM 800 C CA . SER A 1 104 ? -1.010 -2.122 12.186 1.00 92.75 104 SER A CA 1
ATOM 801 C C . SER A 1 104 ? -0.604 -0.905 11.342 1.00 92.75 104 SER A C 1
ATOM 803 O O . SER A 1 104 ? -1.317 0.103 11.253 1.00 92.75 104 SER A O 1
ATOM 805 N N . PHE A 1 105 ? 0.588 -0.969 10.747 1.00 94.94 105 PHE A N 1
ATOM 806 C CA . PHE A 1 105 ? 1.126 0.109 9.928 1.00 94.94 105 PHE A CA 1
ATOM 807 C C . PHE A 1 105 ? 1.829 -0.432 8.687 1.00 94.94 105 PHE A C 1
ATOM 809 O O . PHE A 1 105 ? 2.594 -1.391 8.767 1.00 94.94 105 PHE A O 1
ATOM 816 N N . ASP A 1 106 ? 1.625 0.252 7.565 1.00 96.56 106 ASP A N 1
ATOM 817 C CA . ASP A 1 106 ? 2.332 0.002 6.314 1.00 96.56 106 ASP A CA 1
ATOM 818 C C . ASP A 1 106 ? 3.131 1.228 5.880 1.00 96.56 106 ASP A C 1
ATOM 820 O O . ASP A 1 106 ? 2.691 2.371 6.019 1.00 96.56 106 ASP A O 1
ATOM 824 N N . HIS A 1 107 ? 4.312 0.979 5.311 1.00 94.56 107 HIS A N 1
ATOM 825 C CA . HIS A 1 107 ? 5.174 2.011 4.744 1.00 94.56 107 HIS A CA 1
ATOM 826 C C . HIS A 1 107 ? 5.289 1.843 3.234 1.00 94.56 107 HIS A C 1
ATOM 828 O O . HIS A 1 107 ? 5.756 0.815 2.740 1.00 94.56 107 HIS A O 1
ATOM 834 N N . LEU A 1 108 ? 4.927 2.890 2.500 1.00 93.06 108 LEU A N 1
ATOM 835 C CA . LEU A 1 108 ? 4.997 2.928 1.050 1.00 93.06 108 LEU A CA 1
ATOM 836 C C . LEU A 1 108 ? 5.793 4.143 0.580 1.00 93.06 108 LEU A C 1
ATOM 838 O O . LEU A 1 108 ? 5.440 5.289 0.845 1.00 93.06 108 LEU A O 1
ATOM 842 N N . ARG A 1 109 ? 6.842 3.898 -0.206 1.00 91.62 109 ARG A N 1
ATOM 843 C CA . ARG A 1 109 ? 7.602 4.964 -0.865 1.00 91.62 109 ARG A CA 1
ATOM 844 C C . ARG A 1 109 ? 7.051 5.203 -2.256 1.00 91.62 109 ARG A C 1
ATOM 846 O O . ARG A 1 109 ? 7.276 4.404 -3.162 1.00 91.62 109 ARG A O 1
ATOM 853 N N . LEU A 1 110 ? 6.370 6.329 -2.432 1.00 90.62 110 LEU A N 1
ATOM 854 C CA . LEU A 1 110 ? 5.856 6.746 -3.726 1.00 90.62 110 LEU A CA 1
ATOM 855 C C . LEU A 1 110 ? 6.849 7.673 -4.433 1.00 90.62 110 LEU A C 1
ATOM 857 O O . LEU A 1 110 ? 7.147 8.767 -3.929 1.00 90.62 110 LEU A O 1
ATOM 861 N N . PRO A 1 111 ? 7.346 7.292 -5.624 1.00 90.31 111 PRO A N 1
ATOM 862 C CA . PRO A 1 111 ? 8.050 8.230 -6.474 1.00 90.31 111 PRO A CA 1
ATOM 863 C C . PRO A 1 111 ? 7.049 9.240 -7.042 1.00 90.31 111 PRO A C 1
ATOM 865 O O . PRO A 1 111 ? 5.978 8.896 -7.539 1.00 90.31 111 PRO A O 1
ATOM 868 N N . ARG A 1 112 ? 7.413 10.519 -7.019 1.00 87.62 112 ARG A N 1
ATOM 869 C CA . ARG A 1 112 ? 6.653 11.567 -7.695 1.00 87.62 112 ARG A CA 1
ATOM 870 C C . ARG A 1 112 ? 6.735 11.338 -9.200 1.00 87.62 112 ARG A C 1
ATOM 872 O O . ARG A 1 112 ? 7.826 11.306 -9.775 1.00 87.62 112 ARG A O 1
ATOM 879 N N . VAL A 1 113 ? 5.578 11.261 -9.845 1.00 85.62 113 VAL A N 1
ATOM 880 C CA . VAL A 1 113 ? 5.479 11.317 -11.304 1.00 85.62 113 VAL A CA 1
ATOM 881 C C . VAL A 1 113 ? 5.594 12.781 -11.728 1.00 85.62 113 VAL A C 1
ATOM 883 O O . VAL A 1 113 ? 4.869 13.647 -11.238 1.00 85.62 113 VAL A O 1
ATOM 886 N N . THR A 1 114 ? 6.557 13.080 -12.597 1.00 85.81 114 THR A N 1
ATOM 887 C CA . THR A 1 114 ? 6.737 14.409 -13.198 1.00 85.81 114 THR A CA 1
ATOM 888 C C . THR A 1 114 ? 6.451 14.345 -14.695 1.00 85.81 114 THR A C 1
ATOM 890 O O . THR A 1 114 ? 6.424 13.260 -15.271 1.00 85.81 114 THR A O 1
ATOM 893 N N . SER A 1 115 ? 6.291 15.496 -15.354 1.00 84.81 115 SER A N 1
ATOM 894 C CA . SER A 1 115 ? 6.165 15.557 -16.821 1.00 84.81 115 SER A CA 1
ATOM 895 C C . SER A 1 115 ? 7.366 14.941 -17.551 1.00 84.81 115 SER A C 1
ATOM 897 O O . SER A 1 115 ? 7.222 14.436 -18.659 1.00 84.81 115 SER A O 1
ATOM 899 N N . SER A 1 116 ? 8.541 14.936 -16.914 1.00 81.94 116 SER A N 1
ATOM 900 C CA . SER A 1 116 ? 9.771 14.329 -17.434 1.00 81.94 116 SER A CA 1
ATOM 901 C C . SER A 1 116 ? 9.909 12.834 -17.106 1.00 81.94 116 SER A C 1
ATOM 903 O O . SER A 1 116 ? 10.921 12.229 -17.460 1.00 81.94 116 SER A O 1
ATOM 905 N N . GLY A 1 117 ? 8.925 12.240 -16.421 1.00 84.62 117 GLY A N 1
ATOM 906 C CA . GLY A 1 117 ? 8.900 10.834 -16.018 1.00 84.62 117 GLY A CA 1
ATOM 907 C C . GLY A 1 117 ? 8.952 10.610 -14.502 1.00 84.62 117 GLY A C 1
ATOM 908 O O . GLY A 1 117 ? 8.856 11.541 -13.695 1.00 84.62 117 GLY A O 1
ATOM 909 N N . THR A 1 118 ? 9.091 9.342 -14.119 1.00 88.94 118 THR A N 1
ATOM 910 C CA . THR A 1 118 ? 9.131 8.883 -12.722 1.00 88.94 118 THR A CA 1
ATOM 911 C C . THR A 1 118 ? 10.513 9.115 -12.107 1.00 88.94 118 THR A C 1
ATOM 913 O O . THR A 1 118 ? 11.534 8.766 -12.709 1.00 88.94 118 THR A O 1
ATOM 916 N N . VAL A 1 119 ? 10.576 9.675 -10.897 1.00 92.44 119 VAL A N 1
ATOM 917 C CA . VAL A 1 119 ? 11.839 9.820 -10.145 1.00 92.44 119 VAL A CA 1
ATOM 918 C C . VAL A 1 119 ? 12.422 8.437 -9.828 1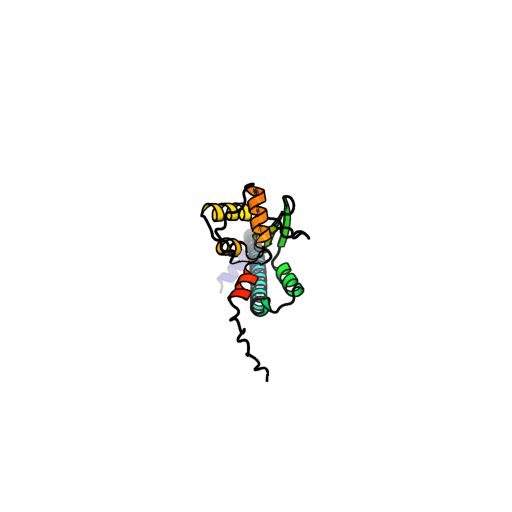.00 92.44 119 VAL A C 1
ATOM 920 O O . VAL A 1 119 ? 11.674 7.500 -9.572 1.00 92.44 119 VAL A O 1
ATOM 923 N N . TRP A 1 120 ? 13.748 8.289 -9.892 1.00 92.56 120 TRP A N 1
ATOM 924 C CA . TRP A 1 120 ? 14.440 7.052 -9.505 1.00 92.56 120 TRP A CA 1
ATOM 925 C C . TRP A 1 120 ? 14.614 6.995 -7.991 1.00 92.56 120 TRP A C 1
ATOM 927 O O . TRP A 1 120 ? 15.225 7.900 -7.417 1.00 92.56 120 TRP A O 1
ATOM 937 N N . LEU A 1 121 ? 14.114 5.933 -7.371 1.00 92.12 121 LEU A N 1
ATOM 938 C CA . LEU A 1 121 ? 14.297 5.656 -5.955 1.00 92.12 121 LEU A CA 1
ATOM 939 C C . LEU A 1 121 ? 15.734 5.179 -5.678 1.00 92.12 121 LEU A C 1
ATOM 941 O O . LEU A 1 121 ? 16.347 4.550 -6.545 1.00 92.12 121 LEU A O 1
ATOM 945 N N . PRO A 1 122 ? 16.278 5.419 -4.472 1.00 91.12 122 PRO A N 1
ATOM 946 C CA . PRO A 1 122 ? 17.600 4.917 -4.098 1.00 91.12 122 PRO A CA 1
ATOM 947 C C . PRO A 1 122 ? 17.741 3.401 -4.286 1.00 91.12 122 PRO A C 1
ATOM 949 O O . PRO A 1 122 ? 18.718 2.952 -4.874 1.00 91.12 122 PRO A O 1
ATOM 952 N N . GLN A 1 123 ? 16.723 2.617 -3.911 1.00 92.69 123 GLN A N 1
ATOM 953 C CA . GLN A 1 123 ? 16.784 1.158 -4.055 1.00 92.69 123 GLN A CA 1
ATOM 954 C C . GLN A 1 123 ? 16.780 0.709 -5.523 1.00 92.69 123 GLN A C 1
ATOM 956 O 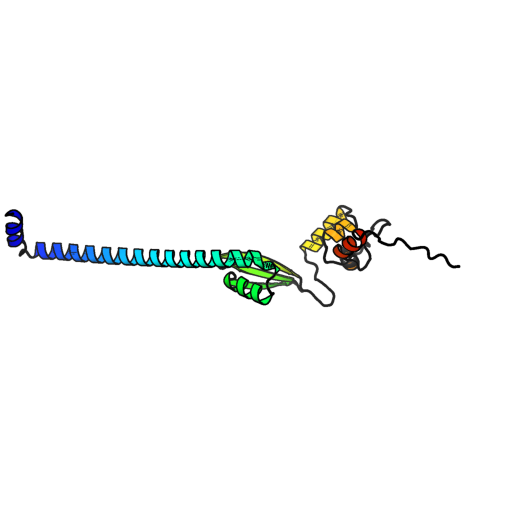O . GLN A 1 123 ? 17.433 -0.271 -5.868 1.00 92.69 123 GLN A O 1
ATOM 961 N N . GLU A 1 124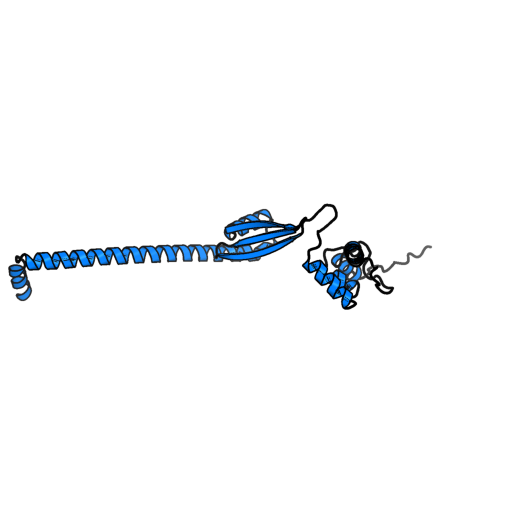 ? 16.080 1.433 -6.405 1.00 95.56 124 GLU A N 1
ATOM 962 C CA . GLU A 1 124 ? 16.122 1.165 -7.848 1.00 95.56 124 GLU A CA 1
ATOM 963 C C . GLU A 1 124 ? 17.519 1.441 -8.419 1.00 95.56 124 GLU A C 1
ATOM 965 O O . GLU A 1 124 ? 17.986 0.720 -9.299 1.00 95.56 124 GLU A O 1
ATOM 970 N N . ILE A 1 125 ? 18.196 2.481 -7.920 1.00 96.44 125 ILE A N 1
ATOM 971 C CA . ILE A 1 125 ? 19.566 2.819 -8.321 1.00 96.44 125 ILE A CA 1
ATOM 972 C C . ILE A 1 125 ? 20.530 1.712 -7.894 1.00 96.44 125 ILE A C 1
ATOM 974 O O . ILE A 1 125 ? 21.311 1.238 -8.721 1.00 96.44 125 ILE A O 1
ATOM 978 N N . ASP A 1 126 ? 20.447 1.266 -6.642 1.00 96.81 126 ASP A N 1
ATOM 979 C CA . ASP A 1 126 ? 21.285 0.182 -6.124 1.00 96.81 126 ASP A CA 1
ATOM 980 C C . ASP A 1 126 ? 21.044 -1.120 -6.901 1.00 96.81 126 ASP A C 1
ATOM 982 O O . ASP A 1 126 ? 21.990 -1.797 -7.318 1.00 96.81 126 ASP A O 1
ATOM 986 N N . LEU A 1 127 ? 19.776 -1.434 -7.193 1.00 97.56 127 LEU A N 1
ATOM 987 C CA . LEU A 1 127 ? 19.399 -2.582 -8.011 1.00 97.56 127 LEU A CA 1
ATOM 988 C C . LEU A 1 127 ? 19.984 -2.483 -9.427 1.00 97.56 127 LEU A C 1
ATOM 990 O O . LEU A 1 127 ? 20.586 -3.446 -9.901 1.00 97.56 127 LEU A O 1
ATOM 994 N N . LEU A 1 128 ? 19.878 -1.321 -10.079 1.00 97.50 128 LEU A N 1
ATOM 995 C CA . LEU A 1 128 ? 20.418 -1.081 -11.421 1.00 97.50 128 LEU A CA 1
ATOM 996 C C . LEU A 1 128 ? 21.937 -1.292 -11.468 1.00 97.50 128 LEU A C 1
ATOM 998 O O . LEU A 1 128 ? 22.449 -1.962 -12.372 1.00 97.50 128 LEU A O 1
ATOM 1002 N N . LEU A 1 129 ? 22.659 -0.745 -10.488 1.00 97.19 129 LEU A N 1
ATOM 1003 C CA . LEU A 1 129 ? 24.108 -0.902 -10.384 1.00 97.19 129 LEU A CA 1
ATOM 1004 C C . LEU A 1 129 ? 24.487 -2.363 -10.116 1.00 97.19 129 LEU A C 1
ATOM 1006 O O . LEU A 1 129 ? 25.393 -2.882 -10.767 1.00 97.19 129 LEU A O 1
ATOM 1010 N N . SER A 1 130 ? 23.759 -3.054 -9.235 1.00 97.50 130 SER A N 1
ATOM 1011 C CA . SER A 1 130 ? 24.013 -4.466 -8.915 1.00 97.50 130 SER A CA 1
ATOM 1012 C C . SER A 1 130 ? 23.745 -5.415 -10.092 1.00 97.50 130 SER A C 1
ATOM 1014 O O . SER A 1 130 ? 24.485 -6.378 -10.295 1.00 97.50 130 SER A O 1
ATOM 1016 N N . LEU A 1 131 ? 22.701 -5.165 -10.890 1.00 96.31 131 LEU A N 1
ATOM 1017 C CA . LEU A 1 131 ? 22.398 -5.939 -12.096 1.00 96.31 131 LEU A CA 1
ATOM 1018 C C . LEU A 1 131 ? 23.477 -5.718 -13.152 1.00 96.31 131 LEU A C 1
ATOM 1020 O O . LEU A 1 131 ? 23.995 -6.674 -13.725 1.00 96.31 131 LEU A O 1
ATOM 1024 N N . THR A 1 132 ? 23.879 -4.465 -13.347 1.00 95.44 132 THR A N 1
ATOM 1025 C CA . THR A 1 132 ? 24.915 -4.132 -14.325 1.00 95.44 132 THR A CA 1
ATOM 1026 C C . THR A 1 132 ? 26.276 -4.707 -13.939 1.00 95.44 132 THR A C 1
ATOM 1028 O O . THR A 1 132 ? 26.968 -5.259 -14.790 1.00 95.44 132 THR A O 1
ATOM 1031 N N . ALA A 1 133 ? 26.650 -4.648 -12.657 1.00 95.12 133 ALA A N 1
ATOM 1032 C CA . ALA A 1 133 ? 27.897 -5.229 -12.159 1.00 95.12 133 ALA A CA 1
ATOM 1033 C C . ALA A 1 133 ? 27.969 -6.751 -12.378 1.00 95.12 133 ALA A C 1
ATOM 1035 O O . ALA A 1 133 ? 29.050 -7.295 -12.587 1.00 95.12 133 ALA A O 1
ATOM 1036 N N . ARG A 1 134 ? 26.817 -7.434 -12.382 1.00 95.75 134 ARG A N 1
ATOM 1037 C CA . ARG A 1 134 ? 26.702 -8.864 -12.708 1.00 95.75 134 ARG A CA 1
ATOM 1038 C C . ARG A 1 134 ? 26.683 -9.159 -14.210 1.00 95.75 134 ARG A C 1
ATOM 1040 O O . ARG A 1 134 ? 26.632 -10.323 -14.589 1.00 95.75 134 ARG A O 1
ATOM 1047 N N . GLY A 1 135 ? 26.722 -8.133 -15.059 1.00 94.00 135 GLY A N 1
ATOM 1048 C CA . GLY A 1 135 ? 26.637 -8.288 -16.508 1.00 94.00 135 GLY A CA 1
ATOM 1049 C C . GLY A 1 135 ? 25.236 -8.652 -17.000 1.00 94.00 135 GLY A C 1
ATOM 1050 O O . GLY A 1 135 ? 25.124 -9.353 -18.003 1.00 94.00 135 GLY A O 1
ATOM 1051 N N . ALA A 1 136 ? 24.185 -8.201 -16.303 1.00 94.38 136 ALA A N 1
ATOM 1052 C CA . ALA A 1 136 ? 22.806 -8.425 -16.729 1.00 94.38 136 ALA A CA 1
ATOM 1053 C C . ALA A 1 136 ? 22.563 -7.912 -18.158 1.00 94.38 136 ALA A C 1
ATOM 1055 O O . ALA A 1 136 ? 23.053 -6.857 -18.574 1.00 94.38 136 ALA A O 1
ATOM 1056 N N . THR A 1 137 ? 21.779 -8.671 -18.909 1.00 94.19 137 THR A N 1
ATOM 1057 C CA . THR A 1 137 ? 21.379 -8.359 -20.280 1.00 94.19 137 THR A CA 1
ATOM 1058 C C . THR A 1 137 ? 20.362 -7.212 -20.331 1.00 94.19 137 THR A C 1
ATOM 1060 O O . THR A 1 137 ? 19.737 -6.855 -19.331 1.00 94.19 137 THR A O 1
ATOM 1063 N N . GLN A 1 138 ? 20.138 -6.642 -21.525 1.00 94.75 138 GLN A N 1
ATOM 1064 C CA . GLN A 1 138 ? 19.130 -5.587 -21.724 1.00 94.75 138 GLN A CA 1
ATOM 1065 C C . GLN A 1 138 ? 17.730 -6.023 -21.259 1.00 94.75 138 GLN A C 1
ATOM 1067 O O . GLN A 1 138 ? 16.991 -5.223 -20.690 1.00 94.75 138 GLN A O 1
ATOM 1072 N N . VAL A 1 139 ? 17.375 -7.288 -21.508 1.00 95.19 139 VAL A N 1
ATOM 1073 C CA . VAL A 1 139 ? 16.059 -7.844 -21.174 1.00 95.19 139 VAL A CA 1
ATOM 1074 C C . VAL A 1 139 ? 15.905 -7.999 -19.668 1.00 95.19 139 VAL A C 1
ATOM 1076 O O . VAL A 1 139 ? 14.892 -7.570 -19.133 1.00 95.19 139 VAL A O 1
ATOM 1079 N N . GLU A 1 140 ? 16.919 -8.521 -18.975 1.00 95.31 140 GLU A N 1
ATOM 1080 C CA . GLU A 1 140 ? 16.905 -8.647 -17.510 1.00 95.31 140 GLU A CA 1
ATOM 1081 C C . GLU A 1 140 ? 16.817 -7.278 -16.825 1.00 95.31 140 GLU A C 1
ATOM 1083 O O . GLU A 1 140 ? 16.066 -7.107 -15.866 1.00 95.31 140 GLU A O 1
ATOM 1088 N N . LEU A 1 141 ? 17.540 -6.278 -17.343 1.00 96.25 141 LEU A N 1
ATOM 1089 C CA . LEU A 1 141 ? 17.448 -4.905 -16.848 1.00 96.25 141 LEU A CA 1
ATOM 1090 C C . LEU A 1 141 ? 16.048 -4.321 -17.059 1.00 96.25 141 LEU A C 1
ATOM 1092 O O . LEU A 1 141 ? 15.483 -3.751 -16.133 1.00 96.25 141 LEU A O 1
ATOM 1096 N N . ALA A 1 142 ? 15.466 -4.463 -18.250 1.00 96.00 142 ALA A N 1
ATOM 1097 C CA . ALA A 1 142 ? 14.116 -3.967 -18.504 1.00 96.00 142 ALA A CA 1
ATOM 1098 C C . ALA A 1 142 ? 13.055 -4.720 -17.687 1.00 96.00 142 ALA A C 1
ATOM 1100 O O . ALA A 1 142 ? 12.120 -4.099 -17.197 1.00 96.00 142 ALA A O 1
ATOM 1101 N N . GLN A 1 143 ? 13.221 -6.028 -17.482 1.00 96.38 143 GLN A N 1
ATOM 1102 C CA . GLN A 1 143 ? 12.339 -6.833 -16.639 1.00 96.38 143 GLN A CA 1
ATOM 1103 C C . GLN A 1 143 ? 12.361 -6.366 -15.180 1.00 96.38 143 GLN A C 1
ATOM 1105 O O . GLN A 1 143 ? 11.318 -6.352 -14.533 1.00 96.38 143 GLN A O 1
ATOM 1110 N N . ALA A 1 144 ? 13.527 -5.962 -14.666 1.00 96.94 144 ALA A N 1
ATOM 1111 C CA . ALA A 1 144 ? 13.654 -5.405 -13.320 1.00 96.94 144 ALA A CA 1
ATOM 1112 C C . ALA A 1 144 ? 13.012 -4.011 -13.174 1.00 96.94 144 ALA A C 1
ATOM 1114 O O . ALA A 1 144 ? 12.680 -3.609 -12.061 1.00 96.94 144 ALA A O 1
ATOM 1115 N N . PHE A 1 145 ? 12.823 -3.283 -14.280 1.00 96.75 145 PHE A N 1
ATOM 1116 C CA . PHE A 1 145 ? 12.229 -1.942 -14.315 1.00 96.75 145 PHE A CA 1
ATOM 1117 C C . PHE A 1 145 ? 11.116 -1.857 -15.376 1.00 96.75 145 PHE A C 1
ATOM 1119 O O . PHE A 1 145 ? 11.253 -1.111 -16.353 1.00 96.75 145 PHE A O 1
ATOM 1126 N N . PRO A 1 146 ? 10.013 -2.608 -15.211 1.00 95.81 146 PRO A N 1
ATOM 1127 C CA . PRO A 1 146 ? 9.079 -2.891 -16.299 1.00 95.81 146 PRO A CA 1
ATOM 1128 C C . PRO A 1 146 ? 8.348 -1.653 -16.838 1.00 95.81 146 PRO A C 1
ATOM 1130 O O . PRO A 1 146 ? 8.059 -1.580 -18.035 1.00 95.81 146 PRO A O 1
ATOM 1133 N N . ASP A 1 147 ? 8.129 -0.652 -15.982 1.00 94.38 147 ASP A N 1
ATOM 1134 C CA . ASP A 1 147 ? 7.443 0.601 -16.318 1.00 94.38 147 ASP A CA 1
ATOM 1135 C C . ASP A 1 147 ? 8.365 1.662 -16.938 1.00 94.38 147 ASP A C 1
ATOM 1137 O O . ASP A 1 147 ? 7.913 2.732 -17.356 1.00 94.38 147 ASP A O 1
ATOM 1141 N N . ARG A 1 148 ? 9.679 1.410 -16.993 1.00 95.50 148 ARG A N 1
ATOM 1142 C CA . ARG A 1 148 ? 10.656 2.368 -17.521 1.00 95.50 148 ARG A CA 1
ATOM 1143 C C . ARG A 1 148 ? 11.043 2.006 -18.950 1.00 95.50 148 ARG A C 1
ATOM 1145 O O . ARG A 1 148 ? 11.266 0.850 -19.293 1.00 95.50 148 ARG A O 1
ATOM 1152 N N . THR A 1 149 ? 11.168 3.026 -19.797 1.00 96.00 149 THR A N 1
ATOM 1153 C CA . THR A 1 149 ? 11.696 2.845 -21.154 1.00 96.00 149 THR A CA 1
ATOM 1154 C C . THR A 1 149 ? 13.187 2.538 -21.116 1.00 96.00 149 THR A C 1
ATOM 1156 O O . THR A 1 149 ? 13.913 3.039 -20.247 1.00 96.00 149 THR A O 1
ATOM 1159 N N . TRP A 1 150 ? 13.677 1.792 -22.108 1.00 96.38 150 TRP A N 1
ATOM 1160 C CA . TRP A 1 150 ? 15.101 1.470 -22.207 1.00 96.38 150 TRP A CA 1
ATOM 1161 C C . TRP A 1 150 ? 16.003 2.719 -22.181 1.00 96.38 150 TRP A C 1
ATOM 1163 O O . TRP A 1 150 ? 17.005 2.764 -21.465 1.00 96.38 150 TRP A O 1
ATOM 1173 N N . ARG A 1 151 ? 15.615 3.784 -22.895 1.00 95.44 151 ARG A N 1
ATOM 1174 C CA . ARG A 1 151 ? 16.305 5.083 -22.882 1.00 95.44 151 ARG A CA 1
ATOM 1175 C C . ARG A 1 151 ? 16.425 5.664 -21.475 1.00 95.44 151 ARG A C 1
ATOM 1177 O O . ARG A 1 151 ? 17.470 6.223 -21.156 1.00 95.44 151 ARG A O 1
ATOM 1184 N N . SER A 1 152 ? 15.388 5.551 -20.645 1.00 95.75 152 SER A N 1
ATOM 1185 C CA . SER A 1 152 ? 15.406 6.054 -19.266 1.00 95.75 152 SER A CA 1
ATOM 1186 C C . SER A 1 152 ? 16.420 5.297 -18.405 1.00 95.75 152 SER A C 1
ATOM 1188 O O . SER A 1 152 ? 17.231 5.923 -17.721 1.00 95.75 152 SER A O 1
ATOM 1190 N N . ILE A 1 153 ? 16.434 3.963 -18.508 1.00 96.44 153 ILE A N 1
ATOM 1191 C CA . ILE A 1 153 ? 17.377 3.084 -17.799 1.00 96.44 153 ILE A CA 1
ATOM 1192 C C . ILE A 1 153 ? 18.818 3.390 -18.226 1.00 96.44 153 ILE A C 1
ATOM 1194 O O . ILE A 1 153 ? 19.668 3.675 -17.382 1.00 96.44 153 ILE A O 1
ATOM 1198 N N . TYR A 1 154 ? 19.077 3.423 -19.537 1.00 96.06 154 TYR A N 1
ATOM 1199 C CA . TYR A 1 154 ? 20.394 3.728 -20.096 1.00 96.06 154 TYR A CA 1
ATOM 1200 C C . TYR A 1 154 ? 20.899 5.109 -19.658 1.00 96.06 154 TYR A C 1
ATOM 1202 O O . TYR A 1 154 ? 22.003 5.234 -19.129 1.00 96.06 154 TYR A O 1
ATOM 1210 N N . ASN A 1 155 ? 20.074 6.151 -19.819 1.00 95.56 155 ASN A N 1
ATOM 1211 C CA . ASN A 1 155 ? 20.442 7.513 -19.437 1.00 95.56 155 ASN A CA 1
ATOM 1212 C C . ASN A 1 155 ? 20.734 7.615 -17.939 1.00 95.56 155 ASN A C 1
ATOM 1214 O O . ASN A 1 155 ? 21.681 8.299 -17.549 1.00 95.56 155 ASN A O 1
ATOM 1218 N N . LYS A 1 156 ? 19.939 6.940 -17.096 1.00 96.50 156 LYS A N 1
ATOM 1219 C CA . LYS A 1 156 ? 20.173 6.925 -15.653 1.00 96.50 156 LYS A CA 1
ATOM 1220 C C . LYS A 1 156 ? 21.505 6.264 -15.322 1.00 96.50 156 LYS A C 1
ATOM 1222 O O . LYS A 1 156 ? 22.280 6.850 -14.569 1.00 96.50 156 LYS A O 1
ATOM 1227 N N . TYR A 1 157 ? 21.784 5.098 -15.903 1.00 96.88 157 TYR A N 1
ATOM 1228 C CA . TYR A 1 157 ? 23.051 4.403 -15.705 1.00 96.88 157 TYR A CA 1
ATOM 1229 C C . TYR A 1 157 ? 24.240 5.285 -16.105 1.00 96.88 157 TYR A C 1
ATOM 1231 O O . TYR A 1 157 ? 25.116 5.545 -15.284 1.00 96.88 157 TYR A O 1
ATOM 1239 N N . THR A 1 158 ? 24.233 5.832 -17.324 1.00 96.38 158 THR A N 1
ATOM 1240 C CA . THR A 1 158 ? 25.316 6.696 -17.815 1.00 96.38 158 THR A CA 1
ATOM 1241 C C . THR A 1 158 ? 25.464 7.971 -16.986 1.00 96.38 158 THR A C 1
ATOM 1243 O O . THR A 1 158 ? 26.582 8.431 -16.755 1.00 96.38 158 THR A O 1
ATOM 1246 N N . ALA A 1 159 ? 24.370 8.542 -16.475 1.00 96.00 159 ALA A N 1
ATOM 1247 C CA . ALA A 1 159 ? 24.439 9.699 -15.587 1.00 96.00 159 ALA A CA 1
ATOM 1248 C C . ALA A 1 159 ? 25.146 9.386 -14.255 1.00 96.00 159 ALA A C 1
ATOM 1250 O O . ALA A 1 159 ? 25.854 10.262 -13.743 1.00 96.00 159 ALA A O 1
ATOM 1251 N N . LEU A 1 160 ? 24.963 8.172 -13.720 1.00 96.19 160 LEU A N 1
ATOM 1252 C CA . LEU A 1 160 ? 25.561 7.698 -12.468 1.00 96.19 160 LEU A CA 1
ATOM 1253 C C . LEU A 1 160 ? 27.031 7.299 -12.641 1.00 96.19 160 LEU A C 1
ATOM 1255 O O . LEU A 1 160 ? 27.877 7.753 -11.878 1.00 96.19 160 LEU A O 1
ATOM 1259 N N . THR A 1 161 ? 27.343 6.484 -13.649 1.00 96.38 161 THR A N 1
ATOM 1260 C CA . THR A 1 161 ? 28.685 5.904 -13.839 1.00 96.38 161 THR A CA 1
ATOM 1261 C C . THR A 1 161 ? 29.611 6.767 -14.687 1.00 96.38 161 THR A C 1
ATOM 1263 O O . THR A 1 161 ? 30.814 6.524 -14.717 1.00 96.38 161 THR A O 1
ATOM 1266 N N . LYS A 1 162 ? 29.062 7.760 -15.401 1.00 96.38 162 LYS A N 1
ATOM 1267 C CA . LYS A 1 162 ? 29.758 8.547 -16.436 1.00 96.38 162 LYS A CA 1
ATOM 1268 C C . LYS A 1 162 ? 30.326 7.698 -17.579 1.00 96.38 162 LYS A C 1
ATOM 1270 O O . LYS A 1 162 ? 31.129 8.197 -18.362 1.00 96.38 162 LYS A O 1
ATOM 1275 N N . ALA A 1 163 ? 29.876 6.451 -17.709 1.00 94.38 163 ALA A N 1
ATOM 1276 C CA . ALA A 1 163 ? 30.286 5.521 -18.749 1.00 94.38 163 ALA A CA 1
ATOM 1277 C C . ALA A 1 163 ? 29.070 5.044 -19.565 1.00 94.38 163 ALA A C 1
ATOM 1279 O O . ALA A 1 163 ? 27.965 4.904 -19.023 1.00 94.38 163 ALA A O 1
ATOM 1280 N N . PRO A 1 164 ? 29.233 4.794 -20.875 1.00 92.38 164 PRO A N 1
ATOM 1281 C CA . PRO A 1 164 ? 28.200 4.122 -21.648 1.00 92.38 164 PRO A CA 1
ATOM 1282 C C . PRO A 1 164 ? 28.034 2.685 -21.144 1.00 92.38 164 PRO A C 1
ATOM 1284 O O . PRO A 1 164 ? 29.001 2.029 -20.752 1.00 92.38 164 PRO A O 1
ATOM 1287 N N . LEU A 1 165 ? 26.798 2.193 -21.146 1.00 87.12 165 LEU A N 1
ATOM 1288 C CA . LEU A 1 165 ? 26.525 0.791 -20.856 1.00 87.12 165 LEU A CA 1
ATOM 1289 C C . LEU A 1 165 ? 26.948 -0.046 -22.072 1.00 87.12 165 LEU A C 1
ATOM 1291 O O . LEU A 1 165 ? 26.334 0.074 -23.133 1.00 87.12 165 LEU A O 1
ATOM 1295 N N . ASP A 1 166 ? 27.993 -0.866 -21.934 1.00 84.38 166 ASP A N 1
ATOM 1296 C CA . ASP A 1 166 ? 28.461 -1.756 -23.006 1.00 84.38 166 ASP A CA 1
ATOM 1297 C C . ASP A 1 166 ? 27.534 -2.972 -23.137 1.00 84.38 166 ASP A C 1
ATOM 1299 O O . ASP A 1 166 ? 27.811 -4.077 -22.668 1.00 84.38 166 ASP A O 1
ATOM 1303 N N . LEU A 1 167 ? 26.373 -2.747 -23.749 1.00 74.56 167 LEU A N 1
ATOM 1304 C CA . LEU A 1 167 ? 25.486 -3.828 -24.145 1.00 74.56 167 LEU A CA 1
ATOM 1305 C C . LEU A 1 167 ? 25.910 -4.338 -25.513 1.00 74.56 167 LEU A C 1
ATOM 1307 O O . LEU A 1 167 ? 25.629 -3.737 -26.550 1.00 74.56 167 LEU A O 1
ATOM 1311 N N . ARG A 1 168 ? 26.607 -5.470 -25.498 1.00 57.31 168 ARG A N 1
ATOM 1312 C CA . ARG A 1 168 ? 27.143 -6.136 -26.684 1.00 57.31 168 ARG A CA 1
ATOM 1313 C C . ARG A 1 168 ? 26.063 -6.351 -27.759 1.00 57.31 168 ARG A C 1
ATOM 1315 O O . ARG A 1 168 ? 25.190 -7.193 -27.599 1.00 57.31 168 ARG A O 1
ATOM 1322 N N . LYS A 1 169 ? 26.203 -5.619 -28.872 1.00 58.78 169 LYS A N 1
ATOM 1323 C CA . LYS A 1 169 ? 25.719 -5.800 -30.266 1.00 58.78 169 LYS A CA 1
ATOM 1324 C C . LYS A 1 169 ? 24.255 -6.154 -30.578 1.00 58.78 169 LYS A C 1
ATOM 1326 O O . LYS A 1 169 ? 23.847 -5.876 -31.700 1.00 58.78 169 LYS A O 1
ATOM 1331 N N . ASN A 1 170 ? 23.452 -6.667 -29.656 1.00 73.12 170 ASN A N 1
ATOM 1332 C CA . ASN A 1 170 ? 22.042 -6.953 -29.898 1.00 73.12 170 ASN A CA 1
ATOM 1333 C C . ASN A 1 170 ? 21.202 -6.145 -28.914 1.00 73.12 170 ASN A C 1
ATOM 1335 O O . ASN A 1 170 ? 21.285 -6.363 -27.709 1.00 73.12 170 ASN A O 1
ATOM 1339 N N . HIS A 1 171 ? 20.404 -5.217 -29.438 1.00 84.31 171 HIS A N 1
ATOM 1340 C CA . HIS A 1 171 ? 19.428 -4.447 -28.671 1.00 84.31 171 HIS A CA 1
ATOM 1341 C C . HIS A 1 171 ? 18.034 -5.062 -28.874 1.00 84.31 171 HIS A C 1
ATOM 1343 O O . HIS A 1 171 ? 17.294 -4.585 -29.737 1.00 84.31 171 HIS A O 1
ATOM 1349 N N . PRO A 1 172 ? 17.674 -6.152 -28.164 1.00 90.88 172 PRO A N 1
ATOM 1350 C CA . PRO A 1 172 ? 16.350 -6.759 -28.285 1.00 90.88 172 PRO A CA 1
ATOM 1351 C C . PRO A 1 172 ? 15.211 -5.786 -27.966 1.00 90.88 172 PRO A C 1
ATOM 1353 O O . PRO A 1 172 ? 14.142 -5.910 -28.564 1.00 90.88 172 PRO A O 1
ATOM 1356 N N . ILE A 1 173 ? 15.436 -4.821 -27.067 1.00 94.0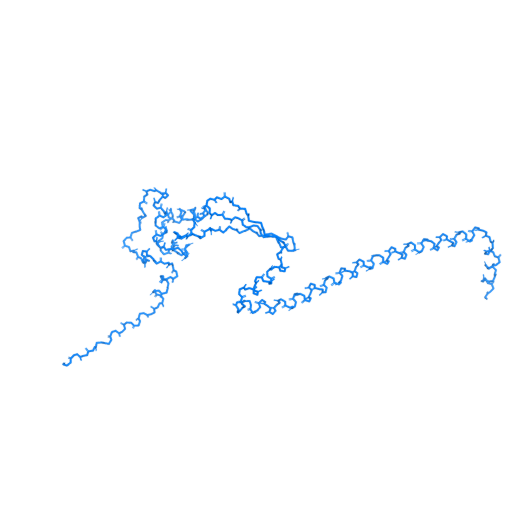0 173 ILE A N 1
ATOM 1357 C CA . ILE A 1 173 ? 14.439 -3.829 -26.647 1.00 94.00 173 ILE A CA 1
ATOM 1358 C C . ILE A 1 173 ? 14.714 -2.498 -27.347 1.00 94.00 173 ILE A C 1
ATOM 1360 O O . ILE A 1 173 ? 15.839 -1.983 -27.327 1.00 94.00 173 ILE A O 1
ATOM 1364 N N . GLY A 1 174 ? 13.674 -1.938 -27.964 1.00 95.19 174 GLY A N 1
ATOM 1365 C CA . GLY A 1 174 ? 13.723 -0.644 -28.633 1.00 95.19 174 GLY A CA 1
ATOM 1366 C C . GLY A 1 174 ? 14.059 0.497 -27.670 1.00 95.19 174 GLY A C 1
ATOM 1367 O O . GLY A 1 174 ? 13.787 0.437 -26.475 1.00 95.19 174 GLY A O 1
ATOM 1368 N N . ARG A 1 175 ? 14.643 1.584 -28.189 1.00 95.19 175 ARG A N 1
ATOM 1369 C CA . ARG A 1 175 ? 15.090 2.733 -27.377 1.00 95.19 175 ARG A CA 1
ATOM 1370 C C . ARG A 1 175 ? 13.986 3.309 -26.484 1.00 95.19 175 ARG A C 1
ATOM 1372 O O . ARG A 1 175 ? 14.247 3.634 -25.331 1.00 95.19 175 ARG A O 1
ATOM 1379 N N . ASP A 1 176 ? 12.781 3.441 -27.021 1.00 96.06 176 ASP A N 1
ATOM 1380 C CA . ASP A 1 176 ? 11.626 4.042 -26.342 1.00 96.06 176 ASP A CA 1
ATOM 1381 C C . ASP A 1 176 ? 10.600 3.007 -25.878 1.00 96.06 176 ASP A C 1
ATOM 1383 O O . ASP A 1 176 ? 9.479 3.356 -25.526 1.00 96.06 176 ASP A O 1
ATOM 1387 N N . GLU A 1 177 ? 10.998 1.738 -25.867 1.00 95.56 177 GLU A N 1
ATOM 1388 C CA . GLU A 1 177 ? 10.144 0.611 -25.522 1.00 95.56 177 GLU A CA 1
ATOM 1389 C C . GLU A 1 177 ? 10.248 0.302 -24.018 1.00 95.56 17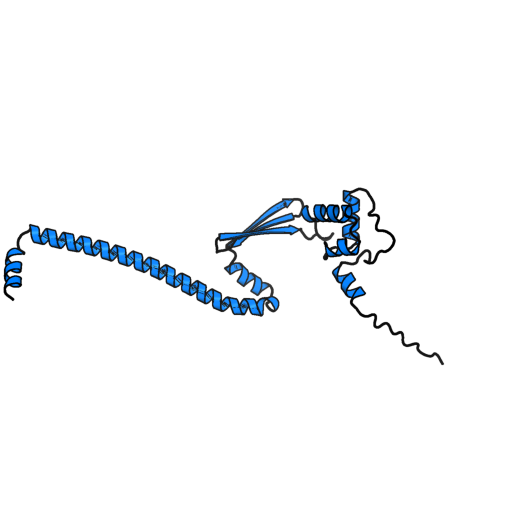7 GLU A C 1
ATOM 1391 O O . GLU A 1 177 ? 11.345 0.332 -23.445 1.00 95.56 177 GLU A O 1
ATOM 1396 N N . THR A 1 178 ? 9.114 0.030 -23.370 1.00 96.56 178 THR A N 1
ATOM 1397 C CA . THR A 1 178 ? 9.054 -0.562 -22.020 1.00 96.56 178 THR A CA 1
ATOM 1398 C C . THR A 1 178 ? 9.102 -2.089 -22.095 1.00 96.56 178 THR A C 1
ATOM 1400 O O . THR A 1 178 ? 8.862 -2.679 -23.150 1.00 96.56 178 THR A O 1
ATOM 1403 N N . TYR A 1 179 ? 9.365 -2.770 -20.978 1.00 96.19 179 TYR A N 1
ATOM 1404 C CA . TYR A 1 179 ? 9.404 -4.237 -20.969 1.00 96.19 179 TYR A CA 1
ATOM 1405 C C . TYR A 1 179 ? 8.071 -4.867 -21.405 1.00 96.19 179 TYR A C 1
ATOM 1407 O O . TYR A 1 179 ? 8.052 -5.814 -22.189 1.00 96.19 179 TYR A O 1
ATOM 1415 N N . HIS A 1 180 ? 6.946 -4.294 -20.973 1.00 95.00 180 HIS A N 1
ATOM 1416 C CA . HIS A 1 180 ? 5.617 -4.744 -21.390 1.00 95.00 180 HIS A CA 1
ATOM 1417 C C . HIS A 1 180 ? 5.389 -4.593 -22.899 1.00 95.00 180 HIS A C 1
ATOM 1419 O O . HIS A 1 180 ? 4.845 -5.491 -23.538 1.00 95.00 180 HIS A O 1
ATOM 1425 N N . GLN A 1 181 ? 5.838 -3.484 -23.493 1.00 95.50 181 GLN A N 1
ATOM 1426 C CA . GLN A 1 181 ? 5.740 -3.270 -24.939 1.00 95.50 181 GLN A CA 1
ATOM 1427 C C . GLN A 1 181 ? 6.602 -4.270 -25.717 1.00 95.50 181 GLN A C 1
ATOM 1429 O O . GLN A 1 181 ? 6.135 -4.829 -26.709 1.00 95.50 181 GLN A O 1
ATOM 1434 N N . TYR A 1 182 ? 7.807 -4.561 -25.218 1.00 95.75 182 TYR A N 1
ATOM 1435 C CA . TYR A 1 182 ? 8.677 -5.599 -25.767 1.00 95.75 182 TYR A CA 1
ATOM 1436 C C . TYR A 1 182 ? 8.006 -6.977 -25.751 1.00 95.75 182 TYR A C 1
ATOM 1438 O O . TYR A 1 182 ? 7.966 -7.652 -26.782 1.00 95.75 182 TYR A O 1
ATOM 1446 N N . LEU A 1 183 ? 7.430 -7.379 -24.611 1.00 94.19 183 LEU A N 1
ATOM 1447 C CA . LEU A 1 183 ? 6.698 -8.642 -24.496 1.00 94.19 183 LEU A CA 1
ATOM 1448 C C . LEU A 1 183 ? 5.514 -8.704 -25.461 1.00 94.19 183 LEU A C 1
ATOM 1450 O O . LEU A 1 183 ? 5.321 -9.725 -26.111 1.00 94.19 183 LEU A O 1
ATOM 1454 N N . ASN A 1 184 ? 4.770 -7.609 -25.621 1.00 93.81 184 ASN A N 1
ATOM 1455 C CA . ASN A 1 184 ? 3.671 -7.543 -26.582 1.00 93.81 184 ASN A CA 1
ATOM 1456 C C . ASN A 1 184 ? 4.169 -7.678 -28.030 1.00 93.81 184 ASN A C 1
ATOM 1458 O O . ASN A 1 184 ? 3.558 -8.385 -28.825 1.00 93.81 184 ASN A O 1
ATOM 1462 N N . ARG A 1 185 ? 5.297 -7.050 -28.382 1.00 93.81 185 ARG A N 1
ATOM 1463 C CA . ARG A 1 185 ? 5.874 -7.121 -29.733 1.00 93.81 185 ARG A CA 1
ATOM 1464 C C . ARG A 1 185 ? 6.421 -8.506 -30.078 1.00 93.81 185 ARG A C 1
ATOM 1466 O O . ARG A 1 185 ? 6.291 -8.933 -31.220 1.00 93.81 185 ARG A O 1
ATOM 1473 N N . VAL A 1 186 ? 7.067 -9.179 -29.127 1.00 92.19 186 VAL A N 1
ATOM 1474 C CA . VAL A 1 186 ? 7.661 -10.514 -29.334 1.00 92.19 186 VAL A CA 1
ATOM 1475 C C . VAL A 1 186 ? 6.628 -11.630 -29.163 1.00 92.19 186 VAL A C 1
ATOM 1477 O O . VAL A 1 186 ? 6.711 -12.648 -29.843 1.00 92.19 186 VAL A O 1
ATOM 1480 N N . GLY A 1 187 ? 5.656 -11.441 -28.267 1.00 83.75 187 GLY A N 1
ATOM 1481 C CA . GLY A 1 187 ? 4.583 -12.391 -27.974 1.00 83.75 187 GLY A CA 1
ATOM 1482 C C . GLY A 1 187 ? 3.436 -12.377 -28.984 1.00 83.75 187 GLY A C 1
ATOM 1483 O O . GLY A 1 187 ? 2.670 -13.336 -29.035 1.00 83.75 187 GLY A O 1
ATOM 1484 N N . GLN A 1 188 ? 3.315 -11.337 -29.816 1.00 61.75 188 GLN A N 1
ATOM 1485 C CA . GLN A 1 188 ? 2.414 -11.390 -30.962 1.00 61.75 188 GLN A CA 1
ATOM 1486 C C . GLN A 1 188 ? 3.005 -12.317 -32.035 1.00 61.75 188 GLN A C 1
ATOM 1488 O O . GLN A 1 188 ? 4.077 -12.017 -32.569 1.00 61.75 188 GLN A O 1
ATOM 1493 N N . PRO A 1 189 ? 2.329 -13.430 -32.395 1.00 55.47 189 PRO A N 1
ATOM 1494 C CA . PRO A 1 189 ? 2.726 -14.198 -33.562 1.00 55.47 189 PRO A CA 1
ATOM 1495 C C . PRO A 1 189 ? 2.624 -13.259 -34.759 1.00 55.47 189 PRO A C 1
ATOM 1497 O O . PRO A 1 189 ? 1.577 -12.662 -35.004 1.00 55.47 189 PRO A O 1
ATOM 1500 N N . SER A 1 190 ? 3.724 -13.080 -35.481 1.00 51.09 190 SER A N 1
ATOM 1501 C CA . SER A 1 190 ? 3.766 -12.258 -36.679 1.00 51.09 190 SER A CA 1
ATOM 1502 C C . SER A 1 190 ? 2.803 -12.833 -37.721 1.00 51.09 190 SER A C 1
ATOM 1504 O O . SER A 1 190 ? 3.170 -13.665 -38.545 1.00 51.09 190 SER A O 1
ATOM 1506 N N . THR A 1 191 ? 1.560 -12.355 -37.746 1.00 47.44 191 THR A N 1
ATOM 1507 C CA . THR A 1 191 ? 0.575 -12.625 -38.807 1.00 47.44 191 THR A CA 1
ATOM 1508 C C . THR A 1 191 ? 0.929 -11.862 -40.086 1.00 47.44 191 THR A C 1
ATOM 1510 O O . THR A 1 191 ? 0.077 -11.329 -40.787 1.00 47.44 191 THR A O 1
ATOM 1513 N N . ASN A 1 192 ? 2.219 -11.807 -40.418 1.00 49.19 192 ASN A N 1
ATOM 1514 C CA . ASN A 1 192 ? 2.732 -11.206 -41.635 1.00 49.19 192 ASN A CA 1
ATOM 1515 C C . ASN A 1 192 ? 3.002 -12.304 -42.672 1.00 49.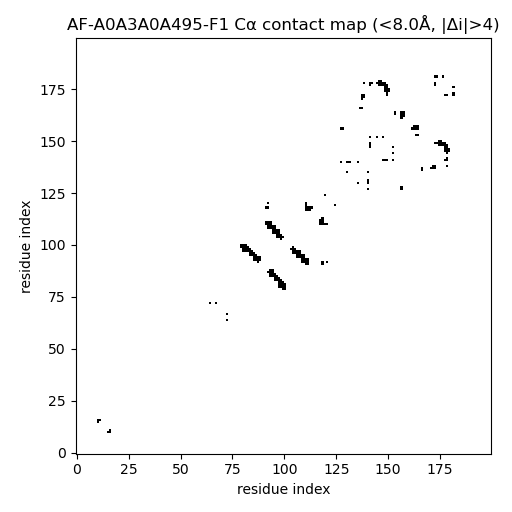19 192 ASN A C 1
ATOM 1517 O O . ASN A 1 192 ? 4.091 -12.414 -43.235 1.00 49.19 192 ASN A O 1
ATOM 1521 N N . THR A 1 193 ? 1.989 -13.134 -42.934 1.00 47.09 193 THR A N 1
ATOM 1522 C CA . THR A 1 193 ? 1.901 -13.888 -44.184 1.00 47.09 193 THR A CA 1
ATOM 1523 C C . THR A 1 193 ? 1.493 -12.886 -45.255 1.00 47.09 193 THR A C 1
ATOM 1525 O O . THR A 1 193 ? 0.314 -12.675 -45.524 1.00 47.09 193 THR A O 1
ATOM 1528 N N . LYS A 1 194 ? 2.490 -12.208 -45.833 1.00 49.66 194 LYS A N 1
ATOM 1529 C CA . LYS A 1 194 ? 2.327 -11.440 -47.067 1.00 49.66 194 LYS A CA 1
ATOM 1530 C C . LYS A 1 194 ? 1.716 -12.361 -48.122 1.00 49.66 194 LYS A C 1
ATOM 1532 O O . LYS A 1 194 ? 2.413 -13.187 -48.709 1.00 49.66 194 LYS A O 1
ATOM 1537 N N . GLY A 1 195 ? 0.418 -12.198 -48.360 1.00 45.19 195 GLY A N 1
ATOM 1538 C CA . GLY A 1 195 ? -0.222 -12.604 -49.597 1.00 45.19 195 GLY A CA 1
ATOM 1539 C C . GLY A 1 195 ? 0.460 -11.859 -50.734 1.00 45.19 195 GLY A C 1
ATOM 1540 O O . GLY A 1 195 ? 0.200 -10.681 -50.972 1.00 45.19 195 GLY A O 1
ATOM 1541 N N . SER A 1 196 ? 1.389 -12.555 -51.384 1.00 46.00 196 SER A N 1
ATOM 1542 C CA . SER A 1 196 ? 1.877 -12.248 -52.720 1.00 46.00 196 SER A CA 1
ATOM 1543 C C . SER A 1 196 ? 0.658 -12.069 -53.621 1.00 46.00 196 SER A C 1
ATOM 1545 O O . SER A 1 196 ? 0.018 -13.048 -53.996 1.00 46.00 196 SER A O 1
ATOM 1547 N N . SER A 1 197 ? 0.290 -10.819 -53.902 1.00 45.22 197 SER A N 1
ATOM 1548 C CA . SER A 1 197 ? -0.678 -10.517 -54.951 1.00 45.22 197 SER A CA 1
ATOM 1549 C C . SER A 1 197 ? 0.011 -10.811 -56.284 1.00 45.22 197 SER A C 1
ATOM 1551 O O . SER A 1 197 ? 1.057 -10.213 -56.545 1.00 45.22 197 SER A O 1
ATOM 1553 N N . PRO A 1 198 ? -0.502 -11.739 -57.107 1.00 60.44 198 PRO A N 1
ATOM 1554 C CA . PRO A 1 198 ? 0.007 -11.921 -58.451 1.00 60.44 198 PRO A CA 1
ATOM 1555 C C . PRO A 1 198 ? -0.468 -10.730 -59.284 1.00 60.44 198 PRO A C 1
ATOM 1557 O O . PRO A 1 198 ? -1.662 -10.555 -59.520 1.00 60.44 198 PRO A O 1
ATOM 1560 N N . THR A 1 199 ? 0.469 -9.880 -59.686 1.00 61.69 199 THR A N 1
ATOM 1561 C CA . THR A 1 199 ? 0.234 -8.878 -60.723 1.00 61.69 199 THR A CA 1
ATOM 1562 C C . THR A 1 199 ? 0.076 -9.622 -62.051 1.00 61.69 199 THR A C 1
ATOM 1564 O O . THR A 1 199 ? 1.020 -10.285 -62.486 1.00 61.69 199 THR A O 1
ATOM 1567 N N . CYS A 1 200 ? -1.115 -9.556 -62.648 1.00 55.88 200 CYS A N 1
ATOM 1568 C CA . CYS A 1 200 ? -1.317 -9.814 -64.076 1.00 55.88 200 CYS A CA 1
ATOM 1569 C C . CYS A 1 200 ? -0.941 -8.571 -64.884 1.00 55.88 200 CYS A C 1
ATOM 1571 O O . CYS A 1 200 ? -1.182 -7.452 -64.371 1.00 55.88 200 CYS A O 1
#

Solvent-accessible surface area (backbone atoms only — not comparable to full-atom values): 11836 Å² total; per-residue (Å²): 124,67,73,63,59,58,54,59,72,56,53,76,40,69,69,53,47,53,52,50,51,49,53,49,53,54,50,50,54,50,49,54,52,51,49,54,52,48,52,52,52,50,51,51,50,55,52,50,51,51,52,49,57,48,51,62,58,44,55,59,50,60,76,44,44,89,80,51,55,71,67,60,55,49,57,59,48,56,76,47,45,68,46,77,47,76,43,76,79,53,101,46,35,36,40,33,39,40,32,32,71,86,74,48,74,46,81,46,79,45,60,39,77,48,99,94,45,69,52,83,49,71,68,57,51,53,49,52,53,56,42,52,76,71,64,54,48,74,64,59,53,27,63,77,38,42,90,42,29,43,49,57,55,51,53,51,49,27,70,73,70,76,42,82,81,87,70,77,93,67,74,92,62,51,61,84,33,26,35,62,54,43,50,53,63,70,67,44,78,80,86,73,75,75,77,78,76,82,82,128

Radius of gyration: 36.92 Å; Cα contacts (8 Å, |Δi|>4): 140; chains: 1; bounding box: 72×41×133 Å

Foldseek 3Di:
DVVVVVVVVVCPPPVNVVVVVVVVVVVVVVVVVVVVVVVVVVVVVVVVVVVVVVVVVVVVCVVCVVVDDPVVNVVVVVVFFPDWDWDDDDDFWTWIWTQTPVRDIDTDIAGHQDPVGTDDDPVLVVVLVVCLVVVHALLRNLVSVQVDFSLRSQVSVCVVPVDGRPHPDDDLGDRGGHNVRSCVVVVPDPPPPPPPDDDD

Secondary structure (DSSP, 8-state):
-HHHHHHHHHTTSHHHHHHHHHHHHHHHHHHHHHHHHHHHHHHHHHHHHHHHHHHHHHHHHHHTGGGS-HHHHHHHHHHHEEEEEEEEEETTEEEEEEEETTS-EEEEEEEPEETTEEPPPHHHHHHHHHHHHTT--HHHHHHHSTTS-HHHHHHHHHHHHSS-----S---S-TT--HHHHHHHHHS------------